Protein AF-A0A935SX36-F1 (afdb_monomer_lite)

Structure (mmCIF, N/CA/C/O backbone):
data_AF-A0A935SX36-F1
#
_entry.id   AF-A0A935SX36-F1
#
loop_
_atom_site.group_PDB
_atom_site.id
_atom_site.type_symbol
_atom_site.label_atom_id
_atom_site.label_alt_id
_atom_site.label_comp_id
_atom_site.label_asym_id
_atom_site.label_entity_id
_atom_site.label_seq_id
_atom_site.pdbx_PDB_ins_code
_atom_site.Cartn_x
_atom_site.Cartn_y
_atom_site.Cartn_z
_atom_site.occupancy
_atom_site.B_iso_or_equiv
_atom_site.auth_seq_id
_atom_site.auth_comp_id
_atom_site.auth_asym_id
_atom_site.auth_atom_id
_atom_site.pdbx_PDB_model_num
ATOM 1 N N . MET A 1 1 ? 16.618 29.846 -27.400 1.00 59.72 1 MET A N 1
ATOM 2 C CA . MET A 1 1 ? 15.201 29.442 -27.533 1.00 59.72 1 MET A CA 1
ATOM 3 C C . MET A 1 1 ? 14.895 28.526 -26.362 1.00 59.72 1 MET A C 1
ATOM 5 O O . MET A 1 1 ? 15.772 27.746 -26.022 1.00 59.72 1 MET A O 1
ATOM 9 N N . SER A 1 2 ? 13.752 28.682 -25.691 1.00 73.88 2 SER A N 1
ATOM 10 C CA . SER A 1 2 ? 13.387 27.783 -24.587 1.00 73.88 2 SER A CA 1
ATOM 11 C C . SER A 1 2 ? 12.759 26.519 -25.165 1.00 73.88 2 SER A C 1
ATOM 13 O O . SER A 1 2 ? 11.860 26.628 -26.001 1.00 73.88 2 SER A O 1
ATOM 15 N N . ASN A 1 3 ? 13.235 25.350 -24.742 1.00 83.31 3 ASN A N 1
ATOM 16 C CA . ASN A 1 3 ? 12.633 24.075 -25.114 1.00 83.31 3 ASN A CA 1
ATOM 17 C C . ASN A 1 3 ? 11.299 23.954 -24.375 1.00 83.31 3 ASN A C 1
ATOM 19 O O . ASN A 1 3 ? 11.262 24.053 -23.148 1.00 83.31 3 ASN A O 1
ATOM 23 N N . LYS A 1 4 ? 10.203 23.773 -25.112 1.00 80.62 4 LYS A N 1
ATOM 24 C CA . LYS A 1 4 ? 8.857 23.689 -24.536 1.00 80.62 4 LYS A CA 1
ATOM 25 C C . LYS A 1 4 ? 8.107 22.503 -25.126 1.00 80.62 4 LYS A C 1
ATOM 27 O O . LYS A 1 4 ? 8.073 22.357 -26.345 1.00 80.62 4 LYS A O 1
ATOM 32 N N . ILE A 1 5 ? 7.470 21.722 -24.256 1.00 80.19 5 ILE A N 1
ATOM 33 C CA . ILE A 1 5 ? 6.453 20.725 -24.606 1.00 80.19 5 ILE A CA 1
ATOM 34 C C . ILE A 1 5 ? 5.132 21.201 -24.008 1.00 80.19 5 ILE A C 1
ATOM 36 O O . ILE A 1 5 ? 5.089 21.596 -22.844 1.00 80.19 5 ILE A O 1
ATOM 40 N N . THR A 1 6 ? 4.070 21.210 -24.804 1.00 81.44 6 THR A N 1
ATOM 41 C CA . THR A 1 6 ? 2.710 21.529 -24.360 1.00 81.44 6 THR A CA 1
ATOM 42 C C . THR A 1 6 ? 1.817 20.333 -24.639 1.00 81.44 6 THR A C 1
ATOM 44 O O . THR A 1 6 ? 1.689 19.909 -25.785 1.00 81.44 6 THR A O 1
ATOM 47 N N . PHE A 1 7 ? 1.204 19.798 -23.587 1.00 83.19 7 PHE A N 1
ATOM 48 C CA . PHE A 1 7 ? 0.205 18.744 -23.688 1.00 83.19 7 PHE A CA 1
ATOM 49 C C . PHE A 1 7 ? -1.188 19.366 -23.736 1.00 83.19 7 PHE A C 1
ATOM 51 O O . PHE A 1 7 ? -1.543 20.173 -22.877 1.00 83.19 7 PHE A O 1
ATOM 58 N N . ILE A 1 8 ? -1.968 18.988 -24.742 1.00 83.25 8 ILE A N 1
ATOM 59 C CA . ILE A 1 8 ? -3.350 19.416 -24.938 1.00 83.25 8 ILE A CA 1
ATOM 60 C C . ILE A 1 8 ? -4.216 18.166 -24.831 1.00 83.25 8 ILE A C 1
ATOM 62 O O . ILE A 1 8 ? -4.131 17.283 -25.684 1.00 83.25 8 ILE A O 1
ATOM 66 N N . LEU A 1 9 ? -5.023 18.087 -23.775 1.00 82.00 9 LEU A N 1
ATOM 67 C CA . LEU A 1 9 ? -5.998 17.019 -23.582 1.00 82.00 9 LEU A CA 1
ATOM 68 C C . LEU A 1 9 ? -7.370 17.519 -24.032 1.00 82.00 9 LEU A C 1
ATOM 70 O O . LEU A 1 9 ? -7.901 18.468 -23.460 1.00 82.00 9 LEU A O 1
ATOM 74 N N . GLU A 1 10 ? -7.935 16.883 -25.051 1.00 81.94 10 GLU A N 1
ATOM 75 C CA . GLU A 1 10 ? -9.325 17.086 -25.455 1.00 81.94 10 GLU A CA 1
ATOM 76 C C . GLU A 1 10 ? -10.235 16.301 -24.484 1.00 81.94 10 GLU A C 1
ATOM 78 O O . GLU A 1 10 ? -10.206 15.069 -24.513 1.00 81.94 10 GLU A O 1
ATOM 83 N N . PRO A 1 11 ? -11.030 16.956 -23.614 1.00 69.50 11 PRO A N 1
ATOM 84 C CA . PRO A 1 11 ? -11.736 16.266 -22.527 1.00 69.50 11 PRO A CA 1
ATOM 85 C C . PRO A 1 11 ? -12.778 15.257 -23.019 1.00 69.50 11 PRO A C 1
ATOM 87 O O . PRO A 1 11 ? -12.928 14.189 -22.434 1.00 69.50 11 PRO A O 1
ATOM 90 N N . ASP A 1 12 ? -13.461 15.581 -24.117 1.00 72.69 12 ASP A N 1
ATOM 91 C CA . ASP A 1 12 ? -14.573 14.778 -24.633 1.00 72.69 12 ASP A CA 1
ATOM 92 C C . ASP A 1 12 ? -14.099 13.530 -25.389 1.00 72.69 12 ASP A C 1
ATOM 94 O O . ASP A 1 12 ? -14.777 12.504 -25.406 1.00 72.69 12 ASP A O 1
ATOM 98 N N . SER A 1 13 ? -12.933 13.612 -26.035 1.00 73.81 13 SER A N 1
ATOM 99 C CA . SER A 1 13 ? -12.369 12.525 -26.842 1.00 73.81 13 SER A CA 1
ATOM 100 C C . SER A 1 13 ? -11.256 11.761 -26.119 1.00 73.81 13 SER A C 1
ATOM 102 O O . SER A 1 13 ? -10.858 10.686 -26.569 1.00 73.81 13 SER A O 1
ATOM 104 N N . GLY A 1 14 ? -10.719 12.316 -25.027 1.00 67.38 14 GLY A N 1
ATOM 105 C CA . GLY A 1 14 ? -9.527 11.809 -24.346 1.00 67.38 14 GLY A CA 1
ATOM 106 C C . GLY A 1 14 ? -8.254 11.907 -25.193 1.00 67.38 14 GLY A C 1
ATOM 107 O O . GLY A 1 14 ? -7.232 11.314 -24.845 1.00 67.38 14 GLY A O 1
ATOM 108 N N . LYS A 1 15 ? -8.295 12.618 -26.327 1.00 75.06 15 LYS A N 1
ATOM 109 C CA . LYS A 1 15 ? -7.160 12.732 -27.239 1.00 75.06 15 LYS A CA 1
ATOM 110 C C . LYS A 1 15 ? -6.097 13.644 -26.636 1.00 75.06 15 LYS A C 1
ATOM 112 O O . LYS A 1 15 ? -6.353 14.812 -26.350 1.00 75.06 15 LYS A O 1
ATOM 117 N N . LEU A 1 16 ? -4.888 13.108 -26.498 1.00 75.19 16 LEU A N 1
ATOM 118 C CA . LEU A 1 16 ? -3.707 13.850 -26.080 1.00 75.19 16 LEU A CA 1
ATOM 119 C C . LEU A 1 16 ? -2.915 14.289 -27.316 1.00 75.19 16 LEU A C 1
ATOM 121 O O . LEU A 1 16 ? -2.452 13.459 -28.095 1.00 75.19 16 LEU A O 1
ATOM 125 N N . THR A 1 17 ? -2.751 15.597 -27.493 1.00 79.19 17 THR A N 1
ATOM 126 C CA . THR A 1 17 ? -1.889 16.186 -28.525 1.00 79.19 17 THR A CA 1
ATOM 127 C C . THR A 1 17 ? -0.674 16.816 -27.851 1.00 79.19 17 THR A C 1
ATOM 129 O O . THR A 1 17 ? -0.826 17.555 -26.881 1.00 79.19 17 THR A O 1
ATOM 132 N N . ALA A 1 18 ? 0.527 16.537 -28.356 1.00 77.31 18 ALA A N 1
ATOM 133 C CA . ALA A 1 18 ? 1.758 17.165 -27.888 1.00 77.31 18 ALA A CA 1
ATOM 134 C C . ALA A 1 18 ? 2.263 18.169 -28.933 1.00 77.31 18 ALA A C 1
ATOM 136 O O . ALA A 1 18 ? 2.514 17.805 -30.080 1.00 77.31 18 ALA A O 1
ATOM 137 N N . GLU A 1 19 ? 2.424 19.428 -28.532 1.00 78.00 19 GLU A N 1
ATOM 138 C CA . GLU A 1 19 ? 3.111 20.456 -29.315 1.00 78.00 19 GLU A CA 1
ATOM 139 C C . GLU A 1 19 ? 4.507 20.677 -28.731 1.00 78.00 19 GLU A C 1
ATOM 141 O O . GLU A 1 19 ? 4.663 20.832 -27.517 1.00 78.00 19 GLU A O 1
ATOM 146 N N . VAL A 1 20 ? 5.529 20.716 -29.586 1.00 76.06 20 VAL A N 1
ATOM 147 C CA . VAL A 1 20 ? 6.908 20.971 -29.160 1.00 76.06 20 VAL A CA 1
ATOM 148 C C . VAL A 1 20 ? 7.507 22.156 -29.898 1.00 76.06 20 VAL A C 1
ATOM 150 O O . VAL A 1 20 ? 7.306 22.336 -31.096 1.00 76.06 20 VAL A O 1
ATOM 153 N N . SER A 1 21 ? 8.286 22.954 -29.176 1.00 83.12 21 SER A N 1
ATOM 154 C CA . SER A 1 21 ? 9.038 24.081 -29.721 1.00 83.12 21 SER A CA 1
ATOM 155 C C . SER A 1 21 ? 10.487 23.997 -29.256 1.00 83.12 21 SER A C 1
ATOM 157 O O . SER A 1 21 ? 10.756 23.940 -28.055 1.00 83.12 21 SER A O 1
ATOM 159 N N . GLY A 1 22 ? 11.422 24.017 -30.210 1.00 81.38 22 GLY A N 1
ATOM 160 C CA . GLY A 1 22 ? 12.863 23.954 -29.943 1.00 81.38 22 GLY A CA 1
ATOM 161 C C . GLY A 1 22 ? 13.408 22.555 -29.631 1.00 81.38 22 GLY A C 1
ATOM 162 O O . GLY A 1 22 ? 14.538 22.453 -29.166 1.00 81.38 22 GLY A O 1
ATOM 163 N N . ILE A 1 23 ? 12.634 21.491 -29.877 1.00 76.75 23 ILE A N 1
ATOM 164 C CA . ILE A 1 23 ? 13.022 20.104 -29.579 1.00 76.75 23 ILE A CA 1
ATOM 165 C C . ILE A 1 23 ? 13.181 19.305 -30.885 1.00 76.75 23 ILE A C 1
ATOM 167 O O . ILE A 1 23 ? 12.335 19.436 -31.773 1.00 76.75 23 ILE A O 1
ATOM 171 N N . PRO A 1 24 ? 14.249 18.497 -31.016 1.00 80.94 24 PRO A N 1
ATOM 172 C CA . PRO A 1 24 ? 14.433 17.547 -32.112 1.00 80.94 24 PRO A CA 1
ATOM 173 C C . PRO A 1 24 ? 13.265 16.554 -32.287 1.00 80.94 24 PRO A C 1
ATOM 175 O O . PRO A 1 24 ? 12.607 16.159 -31.327 1.00 80.94 24 PRO A O 1
ATOM 178 N N . ALA A 1 25 ? 12.990 16.166 -33.537 1.00 71.88 25 ALA A N 1
ATOM 179 C CA . ALA A 1 25 ? 11.828 15.345 -33.899 1.00 71.88 25 ALA A CA 1
ATOM 180 C C . ALA A 1 25 ? 11.952 13.854 -33.526 1.00 71.88 25 ALA A C 1
ATOM 182 O O . ALA A 1 25 ? 10.949 13.151 -33.483 1.00 71.88 25 ALA A O 1
ATOM 183 N N . ASP A 1 26 ? 13.158 13.368 -33.256 1.00 77.06 26 ASP A N 1
ATOM 184 C CA . ASP A 1 26 ? 13.428 12.040 -32.695 1.00 77.06 26 ASP A CA 1
ATOM 185 C C . ASP A 1 26 ? 12.910 11.925 -31.255 1.00 77.06 26 ASP A C 1
ATOM 187 O O . ASP A 1 26 ? 12.201 10.976 -30.935 1.00 77.06 26 ASP A O 1
ATOM 191 N N . LEU A 1 27 ? 13.116 12.957 -30.432 1.00 70.00 27 LEU A N 1
ATOM 192 C CA . LEU A 1 27 ? 12.610 12.991 -29.055 1.00 70.00 27 LEU A CA 1
ATOM 193 C C . LEU A 1 27 ? 11.070 12.942 -28.981 1.00 70.00 27 LEU A C 1
ATOM 195 O O . LEU A 1 27 ? 10.502 12.484 -27.996 1.00 70.00 27 LEU A O 1
ATOM 199 N N . LEU A 1 28 ? 10.382 13.430 -30.021 1.00 68.25 28 LEU A N 1
ATOM 200 C CA . LEU A 1 28 ? 8.922 13.339 -30.161 1.00 68.25 28 LEU A CA 1
ATOM 201 C C . LEU A 1 28 ? 8.441 11.905 -30.398 1.00 68.25 28 LEU A C 1
ATOM 203 O O . LEU A 1 28 ? 7.345 11.550 -29.966 1.00 68.25 28 LEU A O 1
ATOM 207 N N . ILE A 1 29 ? 9.226 11.113 -31.129 1.00 69.44 29 ILE A N 1
ATOM 208 C CA . ILE A 1 29 ? 8.917 9.710 -31.402 1.00 69.44 29 ILE A CA 1
ATOM 209 C C . ILE A 1 29 ? 9.067 8.920 -30.105 1.00 69.44 29 ILE A C 1
ATOM 211 O O . ILE A 1 29 ? 8.135 8.209 -29.739 1.00 69.44 29 ILE A O 1
ATOM 215 N N . ASP A 1 30 ? 10.151 9.156 -29.365 1.00 71.38 30 ASP A N 1
ATOM 216 C CA . ASP A 1 30 ? 10.368 8.557 -28.047 1.00 71.38 30 ASP A CA 1
ATOM 217 C C . ASP A 1 30 ? 9.242 8.935 -27.073 1.00 71.38 30 ASP A C 1
ATOM 219 O O . ASP A 1 30 ? 8.654 8.067 -26.438 1.00 71.38 30 ASP A O 1
ATOM 223 N N . LEU A 1 31 ? 8.850 10.216 -27.024 1.00 69.88 31 LEU A N 1
ATOM 224 C CA . LEU A 1 31 ? 7.756 10.685 -26.165 1.00 69.88 31 LEU A CA 1
ATOM 225 C C . LEU A 1 31 ? 6.410 10.034 -26.524 1.00 69.88 31 LEU A C 1
ATOM 227 O O . LEU A 1 31 ? 5.624 9.694 -25.643 1.00 69.88 31 LEU A O 1
ATOM 231 N N . ARG A 1 32 ? 6.116 9.877 -27.819 1.00 67.44 32 ARG A N 1
ATOM 232 C CA . ARG A 1 32 ? 4.903 9.190 -28.286 1.00 67.44 32 ARG A CA 1
ATOM 233 C C . ARG A 1 32 ? 4.919 7.722 -27.867 1.00 67.44 32 ARG A C 1
ATOM 235 O O . ARG A 1 32 ? 3.890 7.207 -27.434 1.00 67.44 32 ARG A O 1
ATOM 242 N N . ASP A 1 33 ? 6.060 7.063 -28.015 1.00 68.69 33 ASP A N 1
ATOM 243 C CA . ASP A 1 33 ? 6.212 5.648 -27.696 1.00 68.69 33 ASP A CA 1
ATOM 244 C C . ASP A 1 33 ? 6.161 5.420 -26.167 1.00 68.69 33 ASP A C 1
ATOM 246 O O . ASP A 1 33 ? 5.531 4.460 -25.720 1.00 68.69 33 ASP A O 1
ATOM 250 N N . ASP A 1 34 ? 6.684 6.358 -25.367 1.00 67.94 34 ASP A N 1
ATOM 251 C CA . ASP A 1 34 ? 6.576 6.387 -23.899 1.00 67.94 34 ASP A CA 1
ATOM 252 C C . ASP A 1 34 ? 5.135 6.589 -23.400 1.00 67.94 34 ASP A C 1
ATOM 254 O O . ASP A 1 34 ? 4.741 6.019 -22.378 1.00 67.94 34 ASP A O 1
ATOM 258 N N . LEU A 1 35 ? 4.340 7.410 -24.098 1.00 67.06 35 LEU A N 1
ATOM 259 C CA . LEU A 1 35 ? 2.929 7.646 -23.764 1.00 67.06 35 LEU A CA 1
ATOM 260 C C . LEU A 1 35 ? 2.038 6.447 -24.119 1.00 67.06 35 LEU A C 1
ATOM 262 O O . LEU A 1 35 ? 0.999 6.247 -23.487 1.00 67.06 35 LEU A O 1
ATOM 266 N N . GLY A 1 36 ? 2.445 5.642 -25.104 1.00 64.94 36 GLY A N 1
ATOM 267 C CA . GLY A 1 36 ? 1.731 4.445 -25.532 1.00 64.94 36 GLY A CA 1
ATOM 268 C C . GLY A 1 36 ? 0.314 4.717 -26.058 1.00 64.94 36 GLY A C 1
ATOM 269 O O . GLY A 1 36 ? -0.061 5.830 -26.425 1.00 64.94 36 GLY A O 1
ATOM 270 N N . THR A 1 37 ? -0.500 3.664 -26.136 1.00 60.94 37 THR A N 1
ATOM 271 C CA . THR A 1 37 ? -1.931 3.772 -26.462 1.00 60.94 37 THR A CA 1
ATOM 272 C C . THR A 1 37 ? -2.744 4.041 -25.203 1.00 60.94 37 THR A C 1
ATOM 274 O O . THR A 1 37 ? -2.470 3.426 -24.171 1.00 60.94 37 THR A O 1
ATOM 277 N N . SER A 1 38 ? -3.793 4.865 -25.297 1.00 57.81 38 SER A N 1
ATOM 278 C CA . SER A 1 38 ? -4.726 5.052 -24.184 1.00 57.81 38 SER A CA 1
ATOM 279 C C . SER A 1 38 ? -5.325 3.710 -23.758 1.00 57.81 38 SER A C 1
ATOM 281 O O . SER A 1 38 ? -5.804 2.920 -24.573 1.00 57.81 38 SER A O 1
ATOM 283 N N . GLN A 1 39 ? -5.267 3.433 -22.459 1.00 57.50 39 GLN A N 1
ATOM 284 C CA . GLN A 1 39 ? -5.865 2.248 -21.862 1.00 57.50 39 GLN A CA 1
ATOM 285 C C . GLN A 1 39 ? -6.837 2.696 -20.783 1.00 57.50 39 GLN A C 1
ATOM 287 O O . GLN A 1 39 ? -6.535 3.592 -19.995 1.00 57.50 39 GLN A O 1
ATOM 292 N N . ASN A 1 40 ? -8.004 2.055 -20.734 1.00 62.69 40 ASN A N 1
ATOM 293 C CA . ASN A 1 40 ? -8.863 2.156 -19.566 1.00 62.69 40 ASN A CA 1
ATOM 294 C C . ASN A 1 40 ? -8.189 1.363 -18.443 1.00 62.69 40 ASN A C 1
ATOM 296 O O . ASN A 1 40 ? -8.306 0.139 -18.349 1.00 62.69 40 ASN A O 1
ATOM 300 N N . LEU A 1 41 ? -7.399 2.075 -17.652 1.00 57.38 41 LEU A N 1
ATOM 301 C CA . LEU A 1 41 ? -6.799 1.546 -16.450 1.00 57.38 41 LEU A CA 1
ATOM 302 C C . LEU A 1 41 ? -7.932 1.442 -15.433 1.00 57.38 41 LEU A C 1
ATOM 304 O O . LEU A 1 41 ? -8.403 2.445 -14.912 1.00 57.38 41 LEU A O 1
ATOM 308 N N . ASN A 1 42 ? -8.431 0.227 -15.223 1.00 58.53 42 ASN A N 1
ATOM 309 C CA . ASN A 1 42 ? -9.453 -0.064 -14.227 1.00 58.53 42 ASN A CA 1
ATOM 310 C C . ASN A 1 42 ? -8.844 0.171 -12.834 1.00 58.53 42 ASN A C 1
ATOM 312 O O . ASN A 1 42 ? -8.302 -0.755 -12.230 1.00 58.53 42 ASN A O 1
ATOM 316 N N . CYS A 1 43 ? -8.824 1.435 -12.404 1.00 61.59 43 CYS A N 1
ATOM 317 C CA . CYS A 1 43 ? -8.177 1.905 -11.186 1.00 61.59 43 CYS A CA 1
ATOM 318 C C . CYS A 1 43 ? -8.570 1.026 -9.993 1.00 61.59 43 CYS A C 1
ATOM 320 O O . CYS A 1 43 ? -9.731 0.658 -9.836 1.00 61.59 43 CYS A O 1
ATOM 322 N N . GLY A 1 44 ? -7.588 0.640 -9.177 1.00 59.06 44 GLY A N 1
ATOM 323 C CA . GLY A 1 44 ? -7.805 -0.260 -8.043 1.00 59.06 44 GLY A CA 1
ATOM 324 C C . GLY A 1 44 ? -7.903 -1.754 -8.382 1.00 59.06 44 GLY A C 1
ATOM 325 O O . GLY A 1 44 ? -7.964 -2.563 -7.455 1.00 59.06 44 GLY A O 1
ATOM 326 N N . LYS A 1 45 ? -7.874 -2.170 -9.661 1.00 69.44 45 LYS A N 1
ATOM 327 C CA . LYS A 1 45 ? -7.585 -3.572 -10.004 1.00 69.44 45 LYS A CA 1
ATOM 328 C C . LYS A 1 45 ? -6.074 -3.803 -10.054 1.00 69.44 45 LYS A C 1
ATOM 330 O O . LYS A 1 45 ? -5.385 -3.093 -10.786 1.00 69.44 45 LYS A O 1
ATOM 335 N N . PRO A 1 46 ? -5.556 -4.829 -9.361 1.00 67.75 46 PRO A N 1
ATOM 336 C CA . PRO A 1 46 ? -4.133 -5.126 -9.385 1.00 67.75 46 PRO A CA 1
ATOM 337 C C . PRO A 1 46 ? -3.657 -5.448 -10.796 1.00 67.75 46 PRO A C 1
ATOM 339 O O . PRO A 1 46 ? -4.311 -6.186 -11.541 1.00 67.75 46 PRO A O 1
ATOM 342 N N . MET A 1 47 ? -2.462 -4.969 -11.133 1.00 71.75 47 MET A N 1
ATOM 343 C CA . MET A 1 47 ? -1.809 -5.358 -12.376 1.00 71.75 47 MET A CA 1
ATOM 344 C C . MET A 1 47 ? -1.544 -6.873 -12.405 1.00 71.75 47 MET A C 1
ATOM 346 O O . MET A 1 47 ? -1.144 -7.487 -11.406 1.00 71.75 47 MET A O 1
ATOM 350 N N . GLN A 1 48 ? -1.757 -7.484 -13.570 1.00 66.94 48 GLN A N 1
ATOM 351 C CA . GLN A 1 48 ? -1.310 -8.846 -13.862 1.00 66.94 48 GLN A CA 1
ATOM 352 C C . GLN A 1 48 ? 0.120 -8.781 -14.413 1.00 66.94 48 GLN A C 1
ATOM 354 O O . GLN A 1 48 ? 0.412 -7.918 -15.237 1.00 66.94 48 GLN A O 1
ATOM 359 N N . GLY A 1 49 ? 1.021 -9.661 -13.971 1.00 61.72 49 GLY A N 1
ATOM 360 C CA . GLY A 1 49 ? 2.408 -9.644 -14.444 1.00 61.72 49 GLY A CA 1
ATOM 361 C C . GLY A 1 49 ? 3.427 -10.148 -13.428 1.00 61.72 49 GLY A C 1
ATOM 362 O O . GLY A 1 49 ? 3.064 -10.714 -12.397 1.00 61.72 49 GLY A O 1
ATOM 363 N N . GLN A 1 50 ? 4.706 -9.955 -13.769 1.00 56.41 50 GLN A N 1
ATOM 364 C CA . GLN A 1 50 ? 5.860 -10.444 -13.013 1.00 56.41 50 GLN A CA 1
ATOM 365 C C . GLN A 1 50 ? 5.848 -9.929 -11.569 1.00 56.41 50 GLN A C 1
ATOM 367 O O . GLN A 1 50 ? 5.876 -8.725 -11.319 1.00 56.41 50 GLN A O 1
ATOM 372 N N . SER A 1 51 ? 5.825 -10.871 -10.633 1.00 67.25 51 SER A N 1
ATOM 373 C CA . SER A 1 51 ? 6.043 -10.650 -9.212 1.00 67.25 51 SER A CA 1
ATOM 374 C C . SER A 1 51 ? 7.514 -10.840 -8.871 1.00 67.25 51 SER A C 1
ATOM 376 O O . SER A 1 51 ? 8.188 -11.713 -9.424 1.00 67.25 51 SER A O 1
ATOM 378 N N . TRP A 1 52 ? 8.001 -10.052 -7.919 1.00 76.25 52 TRP A N 1
ATOM 379 C CA . TRP A 1 52 ? 9.235 -10.384 -7.226 1.00 76.25 52 TRP A CA 1
ATOM 380 C C . TRP A 1 52 ? 9.054 -11.659 -6.399 1.00 76.25 52 TRP A C 1
ATOM 382 O O . TRP A 1 52 ? 8.064 -11.810 -5.679 1.00 76.25 52 TRP A O 1
ATOM 392 N N . GLU A 1 53 ? 10.044 -12.543 -6.474 1.00 66.75 53 GLU A N 1
ATOM 393 C CA . GLU A 1 53 ? 10.160 -13.716 -5.617 1.00 66.75 53 GLU A CA 1
ATOM 394 C C . GLU A 1 53 ? 11.303 -13.493 -4.620 1.00 66.75 53 GLU A C 1
ATOM 396 O O . GLU A 1 53 ? 12.431 -13.223 -5.047 1.00 66.75 53 GLU A O 1
ATOM 401 N N . PRO A 1 54 ? 11.059 -13.628 -3.304 1.00 62.44 54 PRO A N 1
ATOM 402 C CA . PRO A 1 54 ? 12.110 -13.455 -2.318 1.00 62.44 54 PRO A CA 1
ATOM 403 C C . PRO A 1 54 ? 13.222 -14.482 -2.527 1.00 62.44 54 PRO A C 1
ATOM 405 O O . PRO A 1 54 ? 12.967 -15.688 -2.552 1.00 62.44 54 PRO A O 1
ATOM 408 N N . GLY A 1 55 ? 14.460 -13.997 -2.635 1.00 67.12 55 GLY A N 1
ATOM 409 C CA . GLY A 1 55 ? 15.660 -14.823 -2.515 1.00 67.12 55 GLY A CA 1
ATOM 410 C C . GLY A 1 55 ? 15.904 -15.263 -1.065 1.00 67.12 55 GLY A C 1
ATOM 411 O O . GLY A 1 55 ? 14.977 -15.426 -0.272 1.00 67.12 55 GLY A O 1
ATOM 412 N N . ASN A 1 56 ? 17.171 -15.430 -0.680 1.00 70.69 56 ASN A N 1
ATOM 413 C CA . ASN A 1 56 ? 17.512 -15.728 0.714 1.00 70.69 56 ASN A CA 1
ATOM 414 C C . ASN A 1 56 ? 17.071 -14.576 1.630 1.0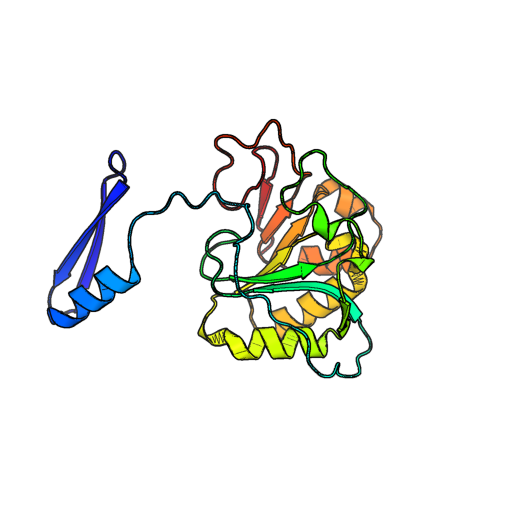0 70.69 56 ASN A C 1
ATOM 416 O O . ASN A 1 56 ? 17.514 -13.438 1.466 1.00 70.69 56 ASN A O 1
ATOM 420 N N . LEU A 1 57 ? 16.206 -14.885 2.597 1.00 77.62 57 LEU A N 1
ATOM 421 C CA . LEU A 1 57 ? 15.695 -13.905 3.549 1.00 77.62 57 LEU A CA 1
ATOM 422 C C . LEU A 1 57 ? 16.818 -13.433 4.472 1.00 77.62 57 LEU A C 1
ATOM 424 O O . LEU A 1 57 ? 17.559 -14.244 5.031 1.00 77.62 57 LEU A O 1
ATOM 428 N N . LYS A 1 58 ? 16.925 -12.114 4.647 1.00 83.12 58 LYS A N 1
ATOM 429 C CA . LYS A 1 58 ? 17.801 -11.523 5.662 1.00 83.12 58 LYS A CA 1
ATOM 430 C C . LYS A 1 58 ? 17.160 -11.673 7.035 1.00 83.12 58 LYS A C 1
ATOM 432 O O . LYS A 1 58 ? 15.938 -11.582 7.141 1.00 83.12 58 LYS A O 1
ATOM 437 N N . ASP A 1 59 ? 17.973 -11.852 8.068 1.00 88.38 59 ASP A N 1
ATOM 438 C CA . ASP A 1 59 ? 17.480 -11.768 9.440 1.00 88.38 59 ASP A CA 1
ATOM 439 C C . ASP A 1 59 ? 17.067 -10.325 9.770 1.00 88.38 59 ASP A C 1
ATOM 441 O O . ASP A 1 59 ? 17.726 -9.367 9.359 1.00 88.38 59 ASP A O 1
ATOM 445 N N . ASP A 1 60 ? 15.951 -10.167 10.473 1.00 92.94 60 ASP A N 1
ATOM 446 C CA . ASP A 1 60 ? 15.396 -8.878 10.884 1.00 92.94 60 ASP A CA 1
ATOM 447 C C . ASP A 1 60 ? 14.516 -9.081 12.121 1.00 92.94 60 ASP A C 1
ATOM 449 O O . ASP A 1 60 ? 14.037 -10.177 12.399 1.00 92.94 60 ASP A O 1
ATOM 453 N N . ARG A 1 61 ? 14.259 -8.006 12.863 1.00 95.06 61 ARG A N 1
ATOM 454 C CA . ARG A 1 61 ? 13.319 -8.027 13.986 1.00 95.06 61 ARG A CA 1
ATOM 455 C C . ARG A 1 61 ? 11.875 -8.185 13.512 1.00 95.06 61 ARG A C 1
ATOM 457 O O . ARG A 1 61 ? 11.070 -8.793 14.213 1.00 95.06 61 ARG A O 1
ATOM 464 N N . TYR A 1 62 ? 11.554 -7.631 12.345 1.00 97.25 62 TYR A N 1
ATOM 465 C CA . TYR A 1 62 ? 10.195 -7.596 11.814 1.00 97.25 62 TYR A CA 1
ATOM 466 C C . TYR A 1 62 ? 10.068 -8.419 10.535 1.00 97.25 62 TYR A C 1
ATOM 468 O O . TYR A 1 62 ? 10.932 -8.384 9.654 1.00 97.25 62 TYR A O 1
ATOM 476 N N . TYR A 1 63 ? 8.949 -9.134 10.434 1.00 97.19 63 TYR A N 1
ATOM 477 C CA . TYR A 1 63 ? 8.609 -9.986 9.304 1.00 97.19 63 TYR A CA 1
ATOM 478 C C . TYR A 1 63 ? 7.158 -9.771 8.907 1.00 97.19 63 TY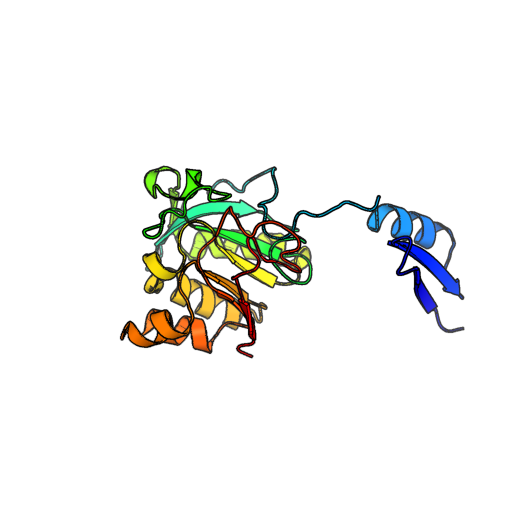R A C 1
ATOM 480 O O . TYR A 1 63 ? 6.276 -9.793 9.762 1.00 97.19 63 TYR A O 1
ATOM 488 N N . ILE A 1 64 ? 6.913 -9.687 7.607 1.00 97.31 64 ILE A N 1
ATOM 489 C CA . ILE A 1 64 ? 5.587 -9.508 7.030 1.00 97.31 64 ILE A CA 1
ATOM 490 C C . ILE A 1 64 ? 5.204 -10.733 6.198 1.00 97.31 64 ILE A C 1
ATOM 492 O O . ILE A 1 64 ? 6.041 -11.331 5.519 1.00 97.31 64 ILE A O 1
ATOM 496 N N . TRP A 1 65 ? 3.939 -11.134 6.258 1.00 97.06 65 TRP A N 1
ATOM 497 C CA . TRP A 1 65 ? 3.350 -12.055 5.294 1.00 97.06 65 TRP A CA 1
ATOM 498 C C . TRP A 1 65 ? 3.068 -11.281 4.015 1.00 97.06 65 TRP A C 1
ATOM 500 O O . TRP A 1 65 ? 2.183 -10.425 3.967 1.00 97.06 65 TRP A O 1
ATOM 510 N N . LEU A 1 66 ? 3.856 -11.575 2.991 1.00 95.94 66 LEU A N 1
ATOM 511 C CA . LEU A 1 66 ? 3.846 -10.904 1.704 1.00 95.94 66 LEU A CA 1
ATOM 512 C C . LEU A 1 66 ? 3.270 -11.843 0.647 1.00 95.94 66 LEU A C 1
ATOM 514 O O . LEU A 1 66 ? 3.715 -12.982 0.530 1.00 95.94 66 LEU A O 1
ATOM 518 N N . HIS A 1 67 ? 2.309 -11.367 -0.138 1.00 94.69 67 HIS A N 1
ATOM 519 C CA . HIS A 1 67 ? 1.833 -12.093 -1.309 1.00 94.69 67 HIS A CA 1
ATOM 520 C C . HIS A 1 67 ? 2.778 -11.881 -2.496 1.00 94.69 67 HIS A C 1
ATOM 522 O O . HIS A 1 67 ? 3.275 -12.851 -3.060 1.00 94.69 67 HIS A O 1
ATOM 528 N N . ARG A 1 68 ? 3.071 -10.620 -2.843 1.00 93.94 68 ARG A N 1
ATOM 529 C CA . ARG A 1 68 ? 4.029 -10.254 -3.900 1.00 93.94 68 ARG A CA 1
ATOM 530 C C . ARG A 1 68 ? 4.463 -8.791 -3.799 1.00 93.94 68 ARG A C 1
ATOM 532 O O . ARG A 1 68 ? 3.809 -7.988 -3.135 1.00 93.94 68 ARG A O 1
ATOM 539 N N . ILE A 1 69 ? 5.531 -8.447 -4.515 1.00 94.25 69 ILE A N 1
ATOM 540 C CA . ILE A 1 69 ? 5.895 -7.062 -4.849 1.00 94.25 69 ILE A CA 1
ATOM 541 C C . ILE A 1 69 ? 5.866 -6.914 -6.369 1.00 94.25 69 ILE A C 1
ATOM 543 O O . ILE A 1 69 ? 6.251 -7.837 -7.090 1.00 94.25 69 ILE A O 1
ATOM 547 N N . TYR A 1 70 ? 5.388 -5.770 -6.847 1.00 92.81 70 TYR A N 1
ATOM 548 C CA . TYR A 1 70 ? 5.441 -5.389 -8.258 1.00 92.81 70 TYR A CA 1
ATOM 549 C C . TYR A 1 70 ? 5.730 -3.892 -8.397 1.00 92.81 70 TYR A C 1
ATOM 551 O O . TYR A 1 70 ? 5.559 -3.128 -7.451 1.00 92.81 70 TYR A O 1
ATOM 559 N N . HIS A 1 71 ? 6.199 -3.467 -9.569 1.00 92.25 71 HIS A N 1
ATOM 560 C CA . HIS A 1 71 ? 6.698 -2.108 -9.802 1.00 92.25 71 HIS A CA 1
ATOM 561 C C . HIS A 1 71 ? 6.013 -1.450 -10.995 1.00 92.25 71 HIS A C 1
ATOM 563 O O . HIS A 1 71 ? 5.349 -2.124 -11.783 1.00 92.25 71 HIS A O 1
ATOM 569 N N . LYS A 1 72 ? 6.225 -0.137 -11.146 1.00 90.56 72 LYS A N 1
ATOM 570 C CA . LYS A 1 72 ? 5.684 0.694 -12.230 1.00 90.56 72 LYS A CA 1
ATOM 571 C C . LYS A 1 72 ? 4.160 0.698 -12.285 1.00 90.56 72 LYS A C 1
ATOM 573 O O . LYS A 1 72 ? 3.590 0.944 -13.347 1.00 90.56 72 LYS A O 1
ATOM 578 N N . SER A 1 73 ? 3.499 0.445 -11.156 1.00 89.25 73 SER A N 1
ATOM 579 C CA . SER A 1 73 ? 2.047 0.532 -11.125 1.00 89.25 73 SER A CA 1
ATOM 580 C C . SER A 1 73 ? 1.603 1.974 -11.283 1.00 89.25 73 SER A C 1
ATOM 582 O O . SER A 1 73 ? 2.101 2.852 -10.590 1.00 89.25 73 SER A O 1
ATOM 584 N N . VAL A 1 74 ? 0.656 2.200 -12.183 1.00 87.69 74 VAL A N 1
ATOM 585 C CA . VAL A 1 74 ? 0.005 3.500 -12.406 1.00 87.69 74 VAL A CA 1
ATOM 586 C C . VAL A 1 74 ? -1.450 3.500 -11.927 1.00 87.69 74 VAL A C 1
ATOM 588 O O . VAL A 1 74 ? -2.176 4.465 -12.137 1.00 87.69 74 VAL A O 1
ATOM 591 N N . VAL A 1 75 ? -1.896 2.397 -11.314 1.00 87.31 75 VAL A N 1
ATOM 592 C CA . VAL A 1 75 ? -3.294 2.183 -10.891 1.00 87.31 75 VAL A CA 1
ATOM 593 C C . VAL A 1 75 ? -3.464 2.104 -9.378 1.00 87.31 75 VAL A C 1
ATOM 595 O O . VAL A 1 75 ? -4.590 2.179 -8.892 1.00 87.31 75 VAL A O 1
ATOM 598 N N . ASP A 1 76 ? -2.351 1.988 -8.649 1.00 92.25 76 ASP A N 1
ATOM 599 C CA . ASP A 1 76 ? -2.301 1.821 -7.192 1.00 92.25 76 ASP A CA 1
ATOM 600 C C . ASP A 1 76 ? -1.895 3.120 -6.459 1.00 92.25 76 ASP A C 1
ATOM 602 O O . ASP A 1 76 ? -1.486 3.096 -5.296 1.00 92.25 76 ASP A O 1
ATOM 606 N N . GLY A 1 77 ? -1.974 4.268 -7.133 1.00 92.56 77 GLY A N 1
ATOM 607 C CA . GLY A 1 77 ? -1.687 5.595 -6.583 1.00 92.56 77 GLY A CA 1
ATOM 608 C C . GLY A 1 77 ? -1.085 6.553 -7.618 1.00 92.56 77 GLY A C 1
ATOM 609 O O . GLY A 1 77 ? -0.749 6.117 -8.718 1.00 92.56 77 GLY A O 1
ATOM 610 N N . PRO A 1 78 ? -0.919 7.844 -7.275 1.00 91.12 78 PRO A N 1
ATOM 611 C CA . PRO A 1 78 ? -0.294 8.841 -8.140 1.00 91.12 78 PRO A CA 1
ATOM 612 C C . PRO A 1 78 ? 1.164 8.516 -8.481 1.00 91.12 78 PRO A C 1
ATOM 614 O O . PRO A 1 78 ? 1.958 8.126 -7.617 1.00 91.12 78 PRO A O 1
ATOM 617 N N . GLY A 1 79 ? 1.517 8.756 -9.745 1.00 90.56 79 GLY A N 1
ATOM 618 C CA . GLY A 1 79 ? 2.828 8.426 -10.302 1.00 90.56 79 GLY A CA 1
ATOM 619 C C . GLY A 1 79 ? 3.019 6.921 -10.500 1.00 90.56 79 GLY A C 1
ATOM 620 O O . GLY A 1 79 ? 2.071 6.139 -10.465 1.00 90.56 79 GLY A O 1
ATOM 621 N N . ARG A 1 80 ? 4.264 6.499 -10.715 1.00 92.00 80 ARG A N 1
ATOM 622 C CA . ARG A 1 80 ? 4.646 5.084 -10.762 1.00 92.00 80 ARG A CA 1
ATOM 623 C C . ARG A 1 80 ? 4.895 4.570 -9.349 1.00 92.00 80 ARG A C 1
ATOM 625 O O . ARG A 1 80 ? 5.692 5.139 -8.608 1.00 92.00 80 ARG A O 1
ATOM 632 N N . ARG A 1 81 ? 4.237 3.482 -8.961 1.00 94.69 81 ARG A N 1
ATOM 633 C CA . ARG A 1 81 ? 4.325 2.902 -7.617 1.00 94.69 81 ARG A CA 1
ATOM 634 C C . ARG A 1 81 ? 5.088 1.583 -7.635 1.00 94.69 81 ARG A C 1
ATOM 636 O O . ARG A 1 81 ? 4.795 0.696 -8.441 1.00 94.69 81 ARG A O 1
ATOM 643 N N . SER A 1 82 ? 5.978 1.423 -6.661 1.00 95.81 82 SER A N 1
ATOM 644 C CA . SER A 1 82 ? 6.331 0.099 -6.152 1.00 95.81 82 SER A CA 1
ATOM 645 C C . SER A 1 82 ? 5.242 -0.343 -5.184 1.00 95.81 82 SER A C 1
ATOM 647 O O . SER A 1 82 ? 4.930 0.377 -4.237 1.00 95.81 82 SER A O 1
ATOM 649 N N . VAL A 1 83 ? 4.654 -1.510 -5.404 1.00 96.12 83 VAL A N 1
ATOM 650 C CA . VAL A 1 83 ? 3.526 -2.000 -4.618 1.00 96.12 83 VAL A CA 1
ATOM 651 C C . VAL A 1 83 ? 3.943 -3.190 -3.773 1.00 96.12 83 VAL A C 1
ATOM 653 O O . VAL A 1 83 ? 4.423 -4.196 -4.291 1.00 96.12 83 VAL A O 1
ATOM 656 N N . ILE A 1 84 ? 3.722 -3.077 -2.466 1.00 97.38 84 ILE A N 1
ATOM 657 C CA . ILE A 1 84 ? 3.882 -4.143 -1.481 1.00 97.38 84 ILE A CA 1
ATOM 658 C C . ILE A 1 84 ? 2.493 -4.728 -1.226 1.00 97.38 84 ILE A C 1
ATOM 660 O O . ILE A 1 84 ? 1.673 -4.104 -0.550 1.00 97.38 84 ILE A O 1
ATOM 664 N N . GLN A 1 85 ? 2.220 -5.916 -1.771 1.00 96.62 85 GLN A N 1
ATOM 665 C CA . GLN A 1 85 ? 0.948 -6.608 -1.578 1.00 96.62 85 GLN A CA 1
ATOM 666 C C . GLN A 1 85 ? 1.064 -7.634 -0.448 1.00 96.62 85 GLN A C 1
ATOM 668 O O . GLN A 1 85 ? 1.710 -8.673 -0.602 1.00 96.62 85 GLN A O 1
ATOM 673 N N . VAL A 1 86 ? 0.430 -7.358 0.689 1.00 97.44 86 VAL A N 1
ATOM 674 C CA . VAL A 1 86 ? 0.452 -8.233 1.869 1.00 97.44 86 VAL A CA 1
ATOM 675 C C . VAL A 1 86 ? -0.494 -9.429 1.718 1.00 97.44 86 VAL A C 1
ATOM 677 O O . VAL A 1 86 ? -1.496 -9.356 1.004 1.00 97.44 86 VAL A O 1
ATOM 680 N N . ALA A 1 87 ? -0.185 -10.525 2.412 1.00 97.00 87 ALA A N 1
ATOM 681 C CA . ALA A 1 87 ? -1.021 -11.720 2.516 1.00 97.00 87 ALA A CA 1
ATOM 682 C C . ALA A 1 87 ? -1.661 -11.834 3.909 1.00 97.00 87 ALA A C 1
ATOM 684 O O . ALA A 1 87 ? -1.024 -11.561 4.925 1.00 97.00 87 ALA A O 1
ATOM 685 N N . GLY A 1 88 ? -2.901 -12.315 3.948 1.00 97.94 88 GLY A N 1
ATOM 686 C CA . GLY A 1 88 ? -3.767 -12.359 5.122 1.00 97.94 88 GLY A CA 1
ATOM 687 C C . GLY A 1 88 ? -4.740 -11.181 5.143 1.00 97.94 88 GLY A C 1
ATOM 688 O O . GLY A 1 88 ? -4.319 -10.029 5.097 1.00 97.94 88 GLY A O 1
ATOM 689 N N . CYS A 1 89 ? -6.039 -11.481 5.216 1.00 98.19 89 CYS A N 1
ATOM 690 C CA . CYS A 1 89 ? -7.099 -10.487 5.374 1.00 98.19 89 CYS A CA 1
ATOM 691 C C . CYS A 1 89 ? -8.184 -11.023 6.311 1.00 98.19 89 CYS A C 1
ATOM 693 O O . CYS A 1 89 ? -8.803 -12.058 6.030 1.00 98.19 89 CYS A O 1
ATOM 695 N N . SER A 1 90 ? -8.428 -10.313 7.408 1.00 97.12 90 SER A N 1
ATOM 696 C CA . SER A 1 90 ? -9.516 -10.573 8.348 1.00 97.12 90 SER A CA 1
ATOM 697 C C . SER A 1 90 ? -10.884 -10.135 7.809 1.00 97.12 90 SER A C 1
ATOM 699 O O . SER A 1 90 ? -11.895 -10.719 8.192 1.00 97.12 90 SER A O 1
ATOM 701 N N . ILE A 1 91 ? -10.921 -9.179 6.872 1.00 97.19 91 ILE A N 1
ATOM 702 C CA . ILE A 1 91 ? -12.155 -8.565 6.348 1.00 97.19 91 ILE A CA 1
ATOM 703 C C . ILE A 1 91 ? -12.844 -9.447 5.297 1.00 97.19 91 ILE A C 1
ATOM 705 O O . ILE A 1 91 ? -14.056 -9.640 5.348 1.00 97.19 91 ILE A O 1
ATOM 709 N N . ARG A 1 92 ? -12.077 -10.009 4.351 1.00 96.94 92 ARG A N 1
ATOM 710 C CA . ARG A 1 92 ? -12.554 -10.965 3.327 1.00 96.94 92 ARG A CA 1
ATOM 711 C C . ARG A 1 92 ? -13.776 -10.485 2.529 1.00 96.94 92 ARG A C 1
ATOM 713 O O . ARG A 1 92 ? -14.760 -11.214 2.392 1.00 96.94 92 ARG A O 1
ATOM 720 N N . CYS A 1 93 ? -13.700 -9.266 1.993 1.00 96.19 93 CYS A N 1
ATOM 721 C CA . CYS A 1 93 ? -14.803 -8.619 1.279 1.00 96.19 93 CYS A CA 1
ATOM 722 C C . CYS A 1 93 ? -15.423 -9.527 0.188 1.00 96.19 93 CYS A C 1
ATOM 724 O O . CYS A 1 93 ? -14.690 -10.099 -0.630 1.00 96.19 93 CYS A O 1
ATOM 726 N N . PRO A 1 94 ? -16.762 -9.646 0.107 1.00 94.81 94 PRO A N 1
ATOM 727 C CA . PRO A 1 94 ? -17.422 -10.380 -0.970 1.00 94.81 94 PRO A CA 1
ATOM 728 C C . PRO A 1 94 ? -17.122 -9.790 -2.355 1.00 94.81 94 PRO A C 1
ATOM 730 O O . PRO A 1 94 ? -17.375 -8.615 -2.626 1.00 94.81 94 PRO A O 1
ATOM 733 N N . GLY A 1 95 ? -16.609 -10.631 -3.255 1.00 91.50 95 GLY A N 1
ATOM 734 C CA . GLY A 1 95 ? -16.228 -10.220 -4.609 1.00 91.50 95 GLY A CA 1
ATOM 735 C C . GLY A 1 95 ? -14.921 -9.427 -4.688 1.00 91.50 95 GLY A C 1
ATOM 736 O O . GLY A 1 95 ? -14.688 -8.806 -5.720 1.00 91.50 95 GLY A O 1
ATOM 737 N N . CYS A 1 96 ? -14.101 -9.441 -3.625 1.00 92.50 96 CYS A N 1
ATOM 738 C CA . CYS A 1 96 ? -12.771 -8.825 -3.573 1.00 92.50 96 CYS A CA 1
ATOM 739 C C . CYS A 1 96 ? -11.984 -9.041 -4.874 1.00 92.50 96 CYS A C 1
ATOM 741 O O . CYS A 1 96 ? -12.052 -10.115 -5.469 1.00 92.50 96 CYS A O 1
ATOM 743 N N . TYR A 1 97 ? -11.209 -8.040 -5.293 1.00 89.19 97 TYR A N 1
ATOM 744 C CA . TYR A 1 97 ? -10.345 -8.150 -6.470 1.00 89.19 97 TYR A CA 1
ATOM 745 C C . TYR A 1 97 ? -9.122 -9.046 -6.267 1.00 89.19 97 TYR A C 1
ATOM 747 O O . TYR A 1 97 ? -8.545 -9.487 -7.256 1.00 89.19 97 TYR A O 1
ATOM 755 N N . VAL A 1 98 ? -8.738 -9.311 -5.014 1.00 90.69 98 VAL A N 1
ATOM 756 C CA . VAL A 1 98 ? -7.550 -10.104 -4.648 1.00 90.69 98 VAL A CA 1
ATOM 757 C C . VAL A 1 98 ? -7.874 -11.183 -3.609 1.00 90.69 98 VAL A C 1
ATOM 759 O O . VAL A 1 98 ? -7.242 -11.236 -2.547 1.00 90.69 98 VAL A O 1
ATOM 762 N N . PRO A 1 99 ? -8.887 -12.039 -3.846 1.00 94.25 99 PRO A N 1
ATOM 763 C CA . PRO A 1 99 ? -9.336 -13.019 -2.859 1.00 94.25 99 PRO A CA 1
ATOM 764 C C . PRO A 1 99 ? -8.239 -14.029 -2.492 1.00 94.25 99 PRO A C 1
ATOM 766 O O . PRO A 1 99 ? -8.251 -14.579 -1.391 1.00 94.25 99 PRO A O 1
ATOM 769 N N . GLU A 1 100 ? -7.258 -14.240 -3.371 1.00 92.94 100 GLU A N 1
ATOM 770 C CA . GLU A 1 100 ? -6.070 -15.052 -3.123 1.00 92.94 100 GLU A CA 1
ATOM 771 C C . GLU A 1 100 ? -5.244 -14.550 -1.932 1.00 92.94 100 GLU A C 1
ATOM 773 O O . GLU A 1 100 ? -4.604 -15.352 -1.258 1.00 92.94 100 GLU A O 1
ATOM 778 N N . THR A 1 101 ? -5.313 -13.256 -1.606 1.00 94.75 101 THR A N 1
ATOM 779 C CA . THR A 1 101 ? -4.594 -12.674 -0.463 1.00 94.75 101 THR A CA 1
ATOM 780 C C . THR A 1 101 ? -5.303 -12.884 0.875 1.00 94.75 101 THR A C 1
ATOM 782 O O . THR A 1 101 ? -4.727 -12.577 1.914 1.00 94.75 101 THR A O 1
ATOM 785 N N . HIS A 1 102 ? -6.534 -13.415 0.904 1.00 97.00 102 HIS A N 1
ATOM 786 C CA . HIS A 1 102 ? -7.281 -13.598 2.156 1.00 97.00 102 HIS A CA 1
ATOM 787 C C . HIS A 1 102 ? -6.621 -14.600 3.111 1.00 97.00 102 HIS A C 1
ATOM 789 O O . HIS A 1 102 ? -6.676 -14.427 4.334 1.00 97.00 102 HIS A O 1
ATOM 795 N N . ASP A 1 103 ? -6.009 -15.652 2.566 1.00 96.19 103 ASP A N 1
ATOM 796 C CA . ASP A 1 103 ? -5.222 -16.605 3.339 1.00 96.19 103 ASP A CA 1
ATOM 797 C C . ASP A 1 103 ? -3.756 -16.159 3.376 1.00 96.19 103 ASP A C 1
ATOM 799 O O . ASP A 1 103 ? -3.108 -16.000 2.342 1.00 96.19 103 ASP A O 1
ATOM 803 N N . ARG A 1 104 ? -3.206 -15.998 4.583 1.00 94.81 104 ARG A N 1
ATOM 804 C CA . ARG A 1 104 ? -1.788 -15.662 4.773 1.00 94.81 104 ARG A CA 1
ATOM 805 C C . ARG A 1 104 ? -0.853 -16.725 4.192 1.00 94.81 104 ARG A C 1
ATOM 807 O O . ARG A 1 104 ? 0.268 -16.398 3.816 1.00 94.81 104 ARG A O 1
ATOM 814 N N . HIS A 1 105 ? -1.303 -17.980 4.113 1.00 91.00 105 HIS A N 1
ATOM 815 C CA . HIS A 1 105 ? -0.522 -19.098 3.585 1.00 91.00 105 HIS A CA 1
ATOM 816 C C . HIS A 1 105 ? -0.375 -19.069 2.058 1.00 91.00 105 HIS A C 1
ATOM 818 O O . HIS A 1 105 ? 0.491 -19.759 1.529 1.00 91.00 105 HIS A O 1
ATOM 824 N N . ASN A 1 106 ? -1.141 -18.221 1.365 1.00 91.88 106 ASN A N 1
ATOM 825 C CA . ASN A 1 106 ? -0.919 -17.900 -0.048 1.00 91.88 106 ASN A CA 1
ATOM 826 C C . ASN A 1 106 ? 0.177 -16.836 -0.248 1.00 91.88 106 ASN A C 1
ATOM 828 O O . ASN A 1 106 ? 0.414 -16.383 -1.369 1.00 91.88 106 ASN A O 1
ATOM 832 N N . GLY A 1 107 ? 0.825 -16.400 0.833 1.00 91.81 107 GLY A N 1
ATOM 833 C CA . GLY A 1 107 ? 2.019 -15.570 0.805 1.00 91.81 107 GLY A CA 1
ATOM 834 C C . GLY A 1 107 ? 3.222 -16.266 1.432 1.00 91.81 107 GLY A C 1
ATOM 835 O O . GLY A 1 107 ? 3.191 -17.434 1.820 1.00 91.81 107 GLY A O 1
ATOM 836 N N . LYS A 1 108 ? 4.306 -15.509 1.563 1.00 93.56 108 LYS A N 1
ATOM 837 C CA . LYS A 1 108 ? 5.547 -15.922 2.213 1.00 93.56 108 LYS A CA 1
ATOM 838 C C . LYS A 1 108 ? 5.849 -14.973 3.360 1.00 93.56 108 LYS A C 1
ATOM 840 O O . LYS A 1 108 ? 5.673 -13.763 3.240 1.00 93.56 108 LYS A O 1
ATOM 845 N N . LYS A 1 109 ? 6.330 -15.518 4.474 1.00 94.69 109 LYS A N 1
ATOM 846 C CA . LYS A 1 109 ? 6.860 -14.703 5.566 1.00 94.69 109 LYS A CA 1
ATOM 847 C C . LYS A 1 109 ? 8.245 -14.207 5.163 1.00 94.69 109 LYS A C 1
ATOM 849 O O . LYS A 1 109 ? 9.146 -15.020 4.986 1.00 94.69 109 LYS A O 1
ATOM 854 N N . VAL A 1 110 ? 8.406 -12.898 5.017 1.00 95.56 110 VAL A N 1
ATOM 855 C CA . VAL A 1 110 ? 9.645 -12.252 4.563 1.00 95.56 110 VAL A CA 1
ATOM 856 C C . VAL A 1 110 ? 10.072 -11.182 5.558 1.00 95.56 110 VAL A C 1
ATOM 858 O O . VAL A 1 110 ? 9.228 -10.599 6.236 1.00 95.56 110 VAL A O 1
ATOM 861 N N . SER A 1 111 ? 11.371 -10.924 5.685 1.00 97.00 111 SER A N 1
ATOM 862 C CA . SER A 1 111 ? 11.853 -9.856 6.561 1.00 97.00 111 SER A CA 1
ATOM 863 C C . SER A 1 111 ? 11.637 -8.478 5.944 1.00 97.00 111 SER A C 1
ATOM 865 O O . SER A 1 111 ? 11.695 -8.312 4.722 1.00 97.00 111 SER A O 1
ATOM 867 N N . ILE A 1 112 ? 11.438 -7.468 6.795 1.00 97.38 112 ILE A N 1
ATOM 868 C CA . ILE A 1 112 ? 11.290 -6.080 6.338 1.00 97.38 112 ILE A CA 1
ATOM 869 C C . ILE A 1 112 ? 12.539 -5.589 5.593 1.00 97.38 112 ILE A C 1
ATOM 871 O O . ILE A 1 112 ? 12.414 -4.894 4.587 1.00 97.38 112 ILE A O 1
ATOM 875 N N . SER A 1 113 ? 13.739 -6.000 6.012 1.00 96.00 113 SER A N 1
ATOM 876 C CA . SER A 1 113 ? 14.985 -5.710 5.289 1.00 96.00 113 SER A CA 1
ATOM 877 C C . SER A 1 113 ? 14.961 -6.223 3.850 1.00 96.00 113 SER A C 1
ATOM 879 O O . SER A 1 113 ? 15.284 -5.464 2.943 1.00 96.00 113 SER A O 1
ATOM 881 N N . SER A 1 114 ? 14.533 -7.471 3.622 1.00 95.75 114 SER A N 1
ATOM 882 C CA . SER A 1 114 ? 14.450 -8.032 2.267 1.00 95.75 114 SER A CA 1
ATOM 883 C C . SER A 1 114 ? 13.414 -7.316 1.397 1.00 95.75 114 SER A C 1
ATOM 885 O O . SER A 1 114 ? 13.658 -7.121 0.211 1.00 95.75 114 SER A O 1
ATOM 887 N N . VAL A 1 115 ? 12.288 -6.883 1.976 1.00 95.88 115 VAL A N 1
ATOM 888 C CA . VAL A 1 115 ? 11.299 -6.056 1.262 1.00 95.88 115 VAL A CA 1
ATOM 889 C C . VAL A 1 115 ? 11.913 -4.720 0.847 1.00 95.88 115 VAL A C 1
ATOM 891 O O . VAL A 1 115 ? 11.760 -4.304 -0.297 1.00 95.88 115 VAL A O 1
ATOM 894 N N . LEU A 1 116 ? 12.638 -4.051 1.745 1.00 95.69 116 LEU A N 1
ATOM 895 C CA . LEU A 1 116 ? 13.262 -2.765 1.432 1.00 95.69 116 LEU A CA 1
ATOM 896 C C . LEU A 1 116 ? 14.365 -2.865 0.389 1.00 95.69 116 LEU A C 1
ATOM 898 O O . LEU A 1 116 ? 14.446 -1.976 -0.453 1.00 95.69 116 LEU A O 1
ATOM 902 N N . ASP A 1 117 ? 15.189 -3.913 0.424 1.00 94.19 117 ASP A N 1
ATOM 903 C CA . ASP A 1 117 ? 16.203 -4.128 -0.611 1.00 94.19 117 ASP A CA 1
ATOM 904 C C . ASP A 1 117 ? 15.560 -4.192 -2.002 1.00 94.19 117 ASP A C 1
ATOM 906 O O . ASP A 1 117 ? 16.061 -3.566 -2.937 1.00 94.19 117 ASP A O 1
ATOM 910 N N . GLU A 1 118 ? 14.429 -4.896 -2.132 1.00 94.19 118 GLU A N 1
ATOM 911 C CA . GLU A 1 118 ? 13.710 -4.991 -3.403 1.00 94.19 118 GLU A CA 1
ATOM 912 C C . GLU A 1 118 ? 13.181 -3.627 -3.850 1.00 94.19 118 GLU A C 1
ATOM 914 O O . GLU A 1 118 ? 13.448 -3.194 -4.973 1.00 94.19 118 GLU A O 1
ATOM 919 N N . ILE A 1 119 ? 12.496 -2.907 -2.955 1.00 94.75 119 ILE A N 1
ATOM 920 C CA . ILE A 1 119 ? 11.966 -1.568 -3.243 1.00 94.75 119 ILE A CA 1
ATOM 921 C C . ILE A 1 119 ? 13.087 -0.606 -3.657 1.00 94.75 119 ILE A C 1
ATOM 923 O O . ILE A 1 119 ? 12.934 0.147 -4.621 1.00 94.75 119 ILE A O 1
ATOM 927 N N . LEU A 1 120 ? 14.228 -0.651 -2.966 1.00 93.19 120 LEU A N 1
ATOM 928 C CA . LEU A 1 120 ? 15.392 0.183 -3.257 1.00 93.19 120 LEU A CA 1
ATOM 929 C C . LEU A 1 120 ? 16.063 -0.186 -4.580 1.00 93.19 120 LEU A C 1
ATOM 931 O O . LEU A 1 120 ? 16.527 0.706 -5.286 1.00 93.19 120 LEU A O 1
ATOM 935 N N . SER A 1 121 ? 16.077 -1.465 -4.962 1.00 92.25 121 SER A N 1
ATOM 936 C CA . SER A 1 121 ? 16.652 -1.895 -6.243 1.00 92.25 121 SER A CA 1
ATOM 937 C C . SER A 1 121 ? 15.938 -1.275 -7.457 1.00 92.25 121 SER A C 1
ATOM 939 O O . SER A 1 121 ? 16.540 -1.115 -8.520 1.00 92.25 121 SER A O 1
ATOM 941 N N . ARG A 1 122 ? 14.675 -0.858 -7.278 1.00 90.31 122 ARG A N 1
ATOM 942 C CA . ARG A 1 122 ? 13.804 -0.251 -8.299 1.00 90.31 122 ARG A CA 1
ATOM 943 C C . ARG A 1 122 ? 13.414 1.196 -7.995 1.00 90.31 122 ARG A C 1
ATOM 945 O O . ARG A 1 122 ? 12.490 1.718 -8.619 1.00 90.31 122 ARG A O 1
ATOM 952 N N . CYS A 1 123 ? 14.089 1.871 -7.062 1.00 87.19 123 CYS A N 1
ATOM 953 C CA . CYS A 1 123 ? 13.678 3.206 -6.609 1.00 87.19 123 CYS A CA 1
ATOM 954 C C . CYS A 1 123 ? 13.720 4.276 -7.713 1.00 87.19 123 CYS A C 1
ATOM 956 O O . CYS A 1 123 ? 12.897 5.177 -7.715 1.00 87.19 123 CYS A O 1
ATOM 958 N N . HIS A 1 124 ? 14.621 4.152 -8.689 1.00 87.38 124 HIS A N 1
ATOM 959 C CA . HIS A 1 124 ? 14.731 5.075 -9.824 1.00 87.38 124 HIS A CA 1
ATOM 960 C C . HIS A 1 124 ? 13.614 4.900 -10.869 1.00 87.38 124 HIS A C 1
ATOM 962 O O . HIS A 1 124 ? 13.477 5.723 -11.769 1.00 87.38 124 HIS A O 1
ATOM 968 N N . GLU A 1 125 ? 12.830 3.823 -10.772 1.00 88.00 125 GLU A N 1
ATOM 969 C CA . GLU A 1 125 ? 11.746 3.500 -11.704 1.00 88.00 125 GLU A CA 1
ATOM 970 C C . GLU A 1 125 ? 10.363 3.926 -11.168 1.00 88.00 125 GLU A C 1
ATOM 972 O O . GLU A 1 125 ? 9.362 3.764 -11.870 1.00 88.00 125 GLU A O 1
ATOM 977 N N . ASN A 1 126 ? 10.290 4.420 -9.923 1.00 91.81 126 ASN A N 1
ATOM 978 C CA . ASN A 1 126 ? 9.043 4.648 -9.193 1.00 91.81 126 ASN A CA 1
ATOM 979 C C . ASN A 1 126 ? 9.092 5.945 -8.369 1.00 91.81 126 ASN A C 1
ATOM 981 O O . ASN A 1 126 ? 10.106 6.269 -7.764 1.00 91.81 126 ASN A O 1
ATOM 985 N N . ASP A 1 127 ? 7.957 6.629 -8.278 1.00 93.75 127 ASP A N 1
ATOM 986 C CA . ASP A 1 127 ? 7.780 7.897 -7.562 1.00 93.75 127 ASP A CA 1
ATOM 987 C C . ASP A 1 127 ? 7.396 7.692 -6.083 1.00 93.75 127 ASP A C 1
ATOM 989 O O . ASP A 1 127 ? 7.407 8.622 -5.277 1.00 93.75 127 ASP A O 1
ATOM 993 N N . GLY A 1 128 ? 7.044 6.464 -5.693 1.00 96.69 128 GLY A N 1
ATOM 994 C CA . GLY A 1 128 ? 6.834 6.103 -4.294 1.00 96.69 128 GLY A CA 1
ATOM 995 C C . GLY A 1 128 ? 6.347 4.672 -4.094 1.00 96.69 128 GLY A C 1
ATOM 996 O O . GLY A 1 128 ? 6.378 3.843 -5.007 1.00 96.69 128 GLY A O 1
ATOM 997 N N . VAL A 1 129 ? 5.897 4.381 -2.872 1.00 98.19 129 VAL A N 1
ATOM 998 C CA . VAL A 1 129 ? 5.498 3.037 -2.438 1.00 98.19 129 VAL A CA 1
ATOM 999 C C . VAL A 1 129 ? 4.026 2.977 -2.044 1.00 98.19 129 VAL A C 1
ATOM 1001 O O . VAL A 1 129 ? 3.542 3.817 -1.286 1.00 98.19 129 VAL A O 1
ATOM 1004 N N . THR A 1 130 ? 3.302 1.981 -2.540 1.00 98.25 130 THR A N 1
ATOM 1005 C CA . THR A 1 130 ? 1.939 1.673 -2.093 1.00 98.25 130 THR A CA 1
ATOM 1006 C C . THR A 1 130 ? 1.946 0.361 -1.316 1.00 98.25 130 THR A C 1
ATOM 1008 O O . THR A 1 130 ? 2.483 -0.637 -1.785 1.00 98.25 130 THR A O 1
ATOM 1011 N N . ILE A 1 131 ? 1.339 0.349 -0.134 1.00 98.50 131 ILE A N 1
ATOM 1012 C CA . ILE A 1 131 ? 1.137 -0.844 0.689 1.00 98.50 131 ILE A CA 1
ATOM 1013 C C . ILE A 1 131 ? -0.350 -1.194 0.623 1.00 98.50 131 ILE A C 1
ATOM 1015 O O . ILE A 1 131 ? -1.197 -0.399 1.024 1.00 98.50 131 ILE A O 1
ATOM 1019 N N . LEU A 1 132 ? -0.674 -2.367 0.086 1.00 96.88 132 LEU A N 1
ATOM 1020 C CA . LEU A 1 132 ? -2.051 -2.838 -0.094 1.00 96.88 132 LEU A CA 1
ATOM 1021 C C . LEU A 1 132 ? -2.124 -4.362 0.035 1.00 96.88 132 LEU A C 1
ATOM 1023 O O . LEU A 1 132 ? -1.153 -5.004 0.431 1.00 96.88 132 LEU A O 1
ATOM 1027 N N . GLY A 1 133 ? -3.253 -4.963 -0.336 1.00 90.56 133 GLY A N 1
ATOM 1028 C CA . GLY A 1 133 ? -3.381 -6.409 -0.508 1.00 90.56 133 GLY A CA 1
ATOM 1029 C C . GLY A 1 133 ? -4.479 -6.963 0.363 1.00 90.56 133 GLY A C 1
ATOM 1030 O O . GLY A 1 133 ? -5.589 -6.453 0.286 1.00 90.56 133 GLY A O 1
ATOM 1031 N N . GLY A 1 134 ? -4.156 -7.991 1.151 1.00 95.00 134 GLY A N 1
ATOM 1032 C CA . GLY A 1 134 ? -5.068 -8.556 2.139 1.00 95.00 134 GLY A CA 1
ATOM 1033 C C . GLY A 1 134 ? -5.603 -7.486 3.098 1.00 95.00 134 GLY A C 1
ATOM 1034 O O . GLY A 1 134 ? -6.574 -6.807 2.798 1.00 95.00 134 GLY A O 1
ATOM 1035 N N . GLU A 1 135 ? -5.012 -7.331 4.274 1.00 98.06 135 GLU A N 1
ATOM 1036 C CA . GLU A 1 135 ? -5.288 -6.175 5.134 1.00 98.06 135 GLU A CA 1
ATOM 1037 C C . GLU A 1 135 ? -3.985 -5.721 5.804 1.00 98.06 135 GLU A C 1
ATOM 1039 O O . GLU A 1 135 ? -3.493 -6.408 6.702 1.00 98.06 135 GLU A O 1
ATOM 1044 N N . PRO A 1 136 ? -3.381 -4.594 5.376 1.00 98.50 136 PRO A N 1
ATOM 1045 C CA . PRO A 1 136 ? -2.141 -4.096 5.970 1.00 98.50 136 PRO A CA 1
ATOM 1046 C C . PRO A 1 136 ? -2.218 -3.907 7.488 1.00 98.50 136 PRO A C 1
ATOM 1048 O O . PRO A 1 136 ? -1.259 -4.233 8.189 1.00 98.50 136 PRO A O 1
ATOM 1051 N N . PHE A 1 137 ? -3.359 -3.460 8.023 1.00 98.44 137 PHE A N 1
ATOM 1052 C CA . PHE A 1 137 ? -3.504 -3.243 9.463 1.00 98.44 137 PHE A CA 1
ATOM 1053 C C . PHE A 1 137 ? -3.675 -4.534 10.284 1.00 98.44 137 PHE A C 1
ATOM 1055 O O . PHE A 1 137 ? -3.520 -4.481 11.501 1.00 98.44 137 PHE A O 1
ATOM 1062 N N . ASP A 1 138 ? -3.859 -5.709 9.662 1.00 98.25 138 ASP A N 1
ATOM 1063 C CA . ASP A 1 138 ? -3.724 -7.008 10.354 1.00 98.25 138 ASP A CA 1
ATOM 1064 C C . ASP A 1 138 ? -2.251 -7.325 10.704 1.00 98.25 138 ASP A C 1
ATOM 1066 O O . ASP A 1 138 ? -1.963 -8.291 11.416 1.00 98.25 138 ASP A O 1
ATOM 1070 N N . GLN A 1 139 ? -1.304 -6.539 10.178 1.00 98.25 139 GLN A N 1
ATOM 1071 C CA . GLN A 1 139 ? 0.142 -6.675 10.377 1.00 98.25 139 GLN A CA 1
ATOM 1072 C C . GLN A 1 139 ? 0.778 -5.337 10.803 1.00 98.25 139 GLN A C 1
ATOM 1074 O O . GLN A 1 139 ? 1.904 -5.028 10.398 1.00 98.25 139 GLN A O 1
ATOM 1079 N N . SER A 1 140 ? 0.052 -4.550 11.611 1.00 98.44 140 SER A N 1
ATOM 1080 C CA . SER A 1 140 ? 0.367 -3.158 11.968 1.00 98.44 140 SER A CA 1
ATOM 1081 C C . SER A 1 140 ? 1.820 -2.942 12.406 1.00 98.44 140 SER A C 1
ATOM 1083 O O . SER A 1 140 ? 2.470 -2.058 11.860 1.00 98.44 140 SER A O 1
ATOM 1085 N N . ASP A 1 141 ? 2.386 -3.775 13.283 1.00 98.56 141 ASP A N 1
ATOM 1086 C CA . ASP A 1 141 ? 3.788 -3.644 13.728 1.00 98.56 141 ASP A CA 1
ATOM 1087 C C . ASP A 1 141 ? 4.804 -3.676 12.576 1.00 98.56 141 ASP A C 1
ATOM 1089 O O . ASP A 1 141 ? 5.739 -2.876 12.512 1.00 98.56 141 ASP A O 1
ATOM 1093 N N . SER A 1 142 ? 4.618 -4.597 11.629 1.00 98.56 142 SER A N 1
ATOM 1094 C CA . SER A 1 142 ? 5.533 -4.749 10.492 1.00 98.56 142 SER A CA 1
ATOM 1095 C C . SER A 1 142 ? 5.321 -3.657 9.447 1.00 98.56 142 SER A C 1
ATOM 1097 O O . SER A 1 142 ? 6.283 -3.196 8.832 1.00 98.56 142 SER A O 1
ATOM 1099 N N . VAL A 1 143 ? 4.077 -3.203 9.272 1.00 98.69 143 VAL A N 1
ATOM 1100 C CA . VAL A 1 143 ? 3.762 -2.064 8.401 1.00 98.69 143 VAL A CA 1
ATOM 1101 C C . VAL A 1 143 ? 4.299 -0.759 8.995 1.00 98.69 143 VAL A C 1
ATOM 1103 O O . VAL A 1 143 ? 4.865 0.040 8.256 1.00 98.69 143 VAL A O 1
ATOM 1106 N N . ALA A 1 144 ? 4.225 -0.558 10.311 1.00 98.75 144 ALA A N 1
ATOM 1107 C CA . ALA A 1 144 ? 4.807 0.599 10.985 1.00 98.75 144 ALA A CA 1
ATOM 1108 C C . ALA A 1 144 ? 6.331 0.648 10.806 1.00 98.75 144 ALA A C 1
ATOM 1110 O O . ALA A 1 144 ? 6.874 1.704 10.477 1.00 98.75 144 ALA A O 1
ATOM 1111 N N . GLU A 1 145 ? 7.020 -0.492 10.924 1.00 98.69 145 GLU A N 1
ATOM 1112 C CA . GLU A 1 145 ? 8.458 -0.573 10.645 1.00 98.69 145 GLU A CA 1
ATOM 1113 C C . GLU A 1 145 ? 8.781 -0.261 9.170 1.00 98.69 145 GLU A C 1
ATOM 1115 O O . GLU A 1 145 ? 9.735 0.473 8.889 1.00 98.69 145 GLU A O 1
ATOM 1120 N N . LEU A 1 146 ? 7.987 -0.769 8.218 1.00 98.38 146 LEU A N 1
ATOM 1121 C CA . LEU A 1 146 ? 8.123 -0.414 6.799 1.00 98.38 146 LEU A CA 1
ATOM 1122 C C . LEU A 1 146 ? 7.964 1.091 6.588 1.00 98.38 146 LEU A C 1
ATOM 1124 O O . LEU A 1 146 ? 8.827 1.713 5.973 1.00 98.38 146 LEU A O 1
ATOM 1128 N N . VAL A 1 147 ? 6.899 1.683 7.132 1.00 98.69 147 VAL A N 1
ATOM 1129 C CA . VAL A 1 147 ? 6.610 3.118 7.029 1.00 98.69 147 VAL A CA 1
ATOM 1130 C C . VAL A 1 147 ? 7.747 3.942 7.626 1.00 98.69 147 VAL A C 1
ATOM 1132 O O . VAL A 1 147 ? 8.201 4.891 6.988 1.00 98.69 147 VAL A O 1
ATOM 1135 N N . LEU A 1 148 ? 8.267 3.567 8.798 1.00 98.62 148 LEU A N 1
ATOM 1136 C CA . LEU A 1 148 ? 9.411 4.227 9.433 1.00 98.62 148 LEU A CA 1
ATOM 1137 C C . LEU A 1 148 ? 10.632 4.242 8.506 1.00 98.62 148 LEU A C 1
ATOM 1139 O O . LEU A 1 148 ? 11.274 5.279 8.326 1.00 98.62 148 LEU A O 1
ATOM 1143 N N . ARG A 1 149 ? 10.988 3.086 7.938 1.00 98.06 149 ARG A N 1
ATOM 1144 C CA . ARG A 1 149 ? 12.185 2.958 7.100 1.00 98.06 149 ARG A CA 1
ATOM 1145 C C . ARG A 1 149 ? 12.011 3.634 5.737 1.00 98.06 149 ARG A C 1
ATOM 1147 O O . ARG A 1 149 ? 12.949 4.278 5.279 1.00 98.06 149 ARG A O 1
ATOM 1154 N N . LEU A 1 150 ? 10.826 3.568 5.133 1.00 97.88 150 LEU A N 1
ATOM 1155 C CA . LEU A 1 150 ? 10.499 4.274 3.887 1.00 97.88 150 LEU A CA 1
ATOM 1156 C C . LEU A 1 150 ? 10.487 5.801 4.070 1.00 97.88 150 LEU A C 1
ATOM 1158 O O . LEU A 1 150 ? 11.031 6.518 3.232 1.00 97.88 150 LEU A O 1
ATOM 1162 N N . ASN A 1 151 ? 9.966 6.306 5.194 1.00 96.75 151 ASN A N 1
ATOM 1163 C CA . ASN A 1 151 ? 10.014 7.738 5.517 1.00 96.75 151 ASN A CA 1
ATOM 1164 C C . ASN A 1 151 ? 11.454 8.253 5.622 1.00 96.75 151 ASN A C 1
ATOM 1166 O O . ASN A 1 151 ? 11.762 9.330 5.122 1.00 96.75 151 ASN A O 1
ATOM 1170 N N . LYS A 1 152 ? 12.364 7.479 6.233 1.00 96.94 152 LYS A N 1
ATOM 1171 C CA . LYS A 1 152 ? 13.794 7.842 6.309 1.00 96.94 152 LYS A CA 1
ATOM 1172 C C . LYS A 1 152 ? 14.456 7.963 4.935 1.00 96.94 152 LYS A C 1
ATOM 1174 O O . LYS A 1 152 ? 15.462 8.654 4.812 1.00 96.94 152 LYS A O 1
ATOM 1179 N N . LEU A 1 153 ? 13.901 7.294 3.927 1.00 94.25 153 LEU A N 1
ATOM 1180 C CA . LEU A 1 153 ? 14.341 7.364 2.535 1.00 94.25 153 LEU A CA 1
ATOM 1181 C C . LEU A 1 153 ? 13.648 8.493 1.753 1.00 94.25 153 LEU A C 1
ATOM 1183 O O . LEU A 1 153 ? 13.916 8.648 0.567 1.00 94.25 153 LEU A O 1
ATOM 1187 N N . GLY A 1 154 ? 12.751 9.258 2.384 1.00 95.25 154 GLY A N 1
ATOM 1188 C CA . GLY A 1 154 ? 11.976 10.312 1.728 1.00 95.25 154 GLY A CA 1
ATOM 1189 C C . GLY A 1 154 ? 10.946 9.787 0.726 1.00 95.25 154 GLY A C 1
ATOM 1190 O O . GLY A 1 154 ? 10.585 10.501 -0.204 1.00 95.25 154 GLY A O 1
ATOM 1191 N N . SER A 1 155 ? 10.505 8.533 0.867 1.00 96.44 155 SER A N 1
ATOM 1192 C CA . SER A 1 155 ? 9.494 7.954 -0.025 1.00 96.44 155 SER A CA 1
ATOM 1193 C C . SER A 1 155 ? 8.114 8.551 0.243 1.00 96.44 155 SER A C 1
ATOM 1195 O O . SER A 1 155 ? 7.727 8.663 1.402 1.00 96.44 155 SER A O 1
ATOM 1197 N N . HIS A 1 156 ? 7.345 8.819 -0.816 1.00 97.75 156 HIS A N 1
ATOM 1198 C CA . HIS A 1 156 ? 5.900 9.037 -0.711 1.00 97.75 156 HIS A CA 1
ATOM 1199 C C . HIS A 1 156 ? 5.197 7.692 -0.494 1.00 97.75 156 HIS A C 1
ATOM 1201 O O . HIS A 1 156 ? 5.354 6.775 -1.312 1.00 97.75 156 HIS A O 1
ATOM 1207 N N . ILE A 1 157 ? 4.398 7.561 0.560 1.00 98.62 157 ILE A N 1
ATOM 1208 C CA . ILE A 1 157 ? 3.807 6.310 1.035 1.00 98.62 157 ILE A CA 1
ATOM 1209 C C . ILE A 1 157 ? 2.284 6.392 1.008 1.00 98.62 157 ILE A C 1
ATOM 1211 O O . ILE A 1 157 ? 1.670 7.299 1.567 1.00 98.62 157 ILE A O 1
ATOM 1215 N N . ILE A 1 158 ? 1.679 5.377 0.398 1.00 98.44 158 ILE A N 1
ATOM 1216 C CA . ILE A 1 158 ? 0.230 5.185 0.353 1.00 98.44 158 ILE A CA 1
ATOM 1217 C C . ILE A 1 158 ? -0.099 3.874 1.047 1.00 98.44 158 ILE A C 1
ATOM 1219 O O . ILE A 1 158 ? 0.591 2.878 0.820 1.00 98.44 158 ILE A O 1
ATOM 1223 N N . VAL A 1 159 ? -1.158 3.852 1.853 1.00 98.62 159 VAL A N 1
ATOM 1224 C CA . VAL A 1 159 ? -1.669 2.619 2.465 1.00 98.62 159 VAL A CA 1
ATOM 1225 C C . VAL A 1 159 ? -3.136 2.439 2.105 1.00 98.62 159 VAL A C 1
ATOM 1227 O O . VAL A 1 159 ? -3.935 3.353 2.288 1.00 98.62 159 VAL A O 1
ATOM 1230 N N . TYR A 1 160 ? -3.486 1.255 1.608 1.00 98.12 160 TYR A N 1
ATOM 1231 C CA . TYR A 1 160 ? -4.873 0.827 1.444 1.00 98.12 160 TYR A CA 1
ATOM 1232 C C . TYR A 1 160 ? -5.326 0.055 2.675 1.00 98.12 160 TYR A C 1
ATOM 1234 O O . TYR A 1 160 ? -4.546 -0.682 3.278 1.00 98.12 160 TYR A O 1
ATOM 1242 N N . THR A 1 161 ? -6.602 0.156 3.012 1.00 98.31 161 THR A N 1
ATOM 1243 C CA . THR A 1 161 ? -7.215 -0.655 4.062 1.00 98.31 161 THR A CA 1
ATOM 1244 C C . THR A 1 161 ? -8.700 -0.835 3.794 1.00 98.31 161 THR A C 1
ATOM 1246 O O . THR A 1 161 ? -9.355 0.057 3.260 1.00 98.31 161 THR A O 1
ATOM 1249 N N . GLY A 1 162 ? -9.243 -1.990 4.175 1.00 97.44 162 GLY A N 1
ATOM 1250 C CA . GLY A 1 162 ? -10.686 -2.206 4.191 1.00 97.44 162 GLY A CA 1
ATOM 1251 C C . GLY A 1 162 ? -11.368 -1.615 5.429 1.00 97.44 162 GLY A C 1
ATOM 1252 O O . GLY A 1 162 ? -12.593 -1.632 5.523 1.00 97.44 162 GLY A O 1
ATOM 1253 N N . ASN A 1 163 ? -10.600 -1.102 6.391 1.00 97.75 163 ASN A N 1
ATOM 1254 C CA . ASN A 1 163 ? -11.126 -0.389 7.547 1.00 97.75 163 ASN A CA 1
ATOM 1255 C C . ASN A 1 163 ? -11.330 1.091 7.223 1.00 97.75 163 ASN A C 1
ATOM 1257 O O . ASN A 1 163 ? -10.679 1.630 6.336 1.00 97.75 163 ASN A O 1
ATOM 1261 N N . THR A 1 164 ? -12.199 1.775 7.964 1.00 98.31 164 THR A N 1
ATOM 1262 C CA . THR A 1 164 ? -12.238 3.239 7.903 1.00 98.31 164 THR A CA 1
ATOM 1263 C C . THR A 1 164 ? -11.216 3.843 8.863 1.00 98.31 164 THR A C 1
ATOM 1265 O O . THR A 1 164 ? -10.879 3.235 9.885 1.00 98.31 164 THR A O 1
ATOM 1268 N N . ILE A 1 165 ? -10.738 5.054 8.576 1.00 97.94 165 ILE A N 1
ATOM 1269 C CA . ILE A 1 165 ? -9.830 5.787 9.460 1.00 97.94 165 ILE A CA 1
ATOM 1270 C C . ILE A 1 165 ? -10.432 5.958 10.855 1.00 97.94 165 ILE A C 1
ATOM 1272 O O . ILE A 1 165 ? -9.729 5.787 11.845 1.00 97.94 165 ILE A O 1
ATOM 1276 N N . GLU A 1 166 ? -11.743 6.203 10.948 1.00 98.00 166 GLU A N 1
ATOM 1277 C CA . GLU A 1 166 ? -12.434 6.367 12.224 1.00 98.00 166 GLU A CA 1
ATOM 1278 C C . GLU A 1 166 ? -12.367 5.077 13.043 1.00 98.00 166 GLU A C 1
ATOM 1280 O O . GLU A 1 166 ? -12.102 5.132 14.239 1.00 98.00 166 GLU A O 1
ATOM 1285 N N . TYR A 1 167 ? -12.540 3.915 12.404 1.00 97.88 167 TYR A N 1
ATOM 1286 C CA . TYR A 1 167 ? -12.379 2.623 13.067 1.00 97.88 167 TYR A CA 1
ATOM 1287 C C . TYR A 1 167 ? -10.934 2.391 13.510 1.00 97.88 167 TYR A C 1
ATOM 1289 O O . TYR A 1 167 ? -10.699 1.992 14.652 1.00 97.88 167 TYR A O 1
ATOM 1297 N N . LEU A 1 168 ? -9.959 2.668 12.641 1.00 97.81 168 LEU A N 1
ATOM 1298 C CA . LEU A 1 168 ? -8.541 2.517 12.969 1.00 97.81 168 LEU A CA 1
ATOM 1299 C C . LEU A 1 168 ? -8.132 3.395 14.155 1.00 97.81 168 LEU A C 1
ATOM 1301 O O . LEU A 1 168 ? -7.419 2.926 15.039 1.00 97.81 168 LEU A O 1
ATOM 1305 N N . SER A 1 169 ? -8.649 4.621 14.245 1.00 95.50 169 SER A N 1
ATOM 1306 C CA . SER A 1 169 ? -8.406 5.513 15.384 1.00 95.50 169 SER A CA 1
ATOM 1307 C C . SER A 1 169 ? -8.947 4.982 16.719 1.00 95.50 169 SER A C 1
ATOM 1309 O O . SER A 1 169 ? -8.524 5.463 17.766 1.00 95.50 169 SER A O 1
ATOM 1311 N N . THR A 1 170 ? -9.839 3.982 16.725 1.00 96.69 170 THR A N 1
ATOM 1312 C CA . THR A 1 170 ? -10.327 3.353 17.970 1.00 96.69 170 THR A CA 1
ATOM 1313 C C . THR A 1 170 ? -9.445 2.217 18.490 1.00 96.69 170 THR A C 1
ATOM 1315 O O . THR A 1 170 ? -9.690 1.722 19.588 1.00 96.69 170 THR A O 1
ATOM 1318 N N . LYS A 1 171 ? -8.441 1.766 17.725 1.00 90.62 171 LYS A N 1
ATOM 1319 C CA . LYS A 1 171 ? -7.730 0.502 17.985 1.00 90.62 171 LYS A CA 1
ATOM 1320 C C . LYS A 1 171 ? -6.766 0.498 19.174 1.00 90.62 171 LYS A C 1
ATOM 1322 O O . LYS A 1 171 ? -6.274 -0.579 19.487 1.00 90.62 171 LYS A O 1
ATOM 1327 N N . ASP A 1 172 ? -6.511 1.643 19.813 1.00 93.75 172 ASP A N 1
ATOM 1328 C CA . ASP A 1 172 ? -5.478 1.822 20.857 1.00 93.75 172 ASP A CA 1
ATOM 1329 C C . ASP A 1 172 ? -4.174 1.057 20.535 1.00 93.75 172 ASP A C 1
ATOM 1331 O O . ASP A 1 172 ? -3.592 0.361 21.364 1.00 93.75 172 ASP A O 1
ATOM 1335 N N . ASP A 1 173 ? -3.757 1.135 19.267 1.00 97.75 173 ASP A N 1
ATOM 1336 C CA . ASP A 1 173 ? -2.575 0.464 18.732 1.00 97.75 173 ASP A CA 1
ATOM 1337 C C . ASP A 1 173 ? -1.541 1.546 18.348 1.00 97.75 173 ASP A C 1
ATOM 1339 O O . ASP A 1 173 ? -1.795 2.372 17.452 1.00 97.75 173 ASP A O 1
ATOM 1343 N N . PRO A 1 174 ? -0.368 1.579 19.013 1.00 98.25 174 PRO A N 1
ATOM 1344 C CA . PRO A 1 174 ? 0.698 2.523 18.693 1.00 98.25 174 PRO A CA 1
ATOM 1345 C C . PRO A 1 174 ? 1.208 2.411 17.253 1.00 98.25 174 PRO A C 1
ATOM 1347 O O . PRO A 1 174 ? 1.551 3.431 16.655 1.00 98.25 174 PRO A O 1
ATOM 1350 N N . SER A 1 175 ? 1.234 1.207 16.680 1.00 98.62 175 SER A N 1
ATOM 1351 C CA . SER A 1 175 ? 1.662 0.951 15.306 1.00 98.62 175 SER A CA 1
ATOM 1352 C C . SER A 1 175 ? 0.653 1.517 14.311 1.00 98.62 175 SER A C 1
ATOM 1354 O O . SER A 1 175 ? 1.048 2.206 13.371 1.00 98.62 175 SER A O 1
ATOM 1356 N N . VAL A 1 176 ? -0.652 1.335 14.551 1.00 98.50 176 VAL A N 1
ATOM 1357 C CA . VAL A 1 176 ? -1.715 1.969 13.740 1.00 98.50 176 VAL A CA 1
ATOM 1358 C C . VAL A 1 176 ? -1.575 3.490 13.776 1.00 98.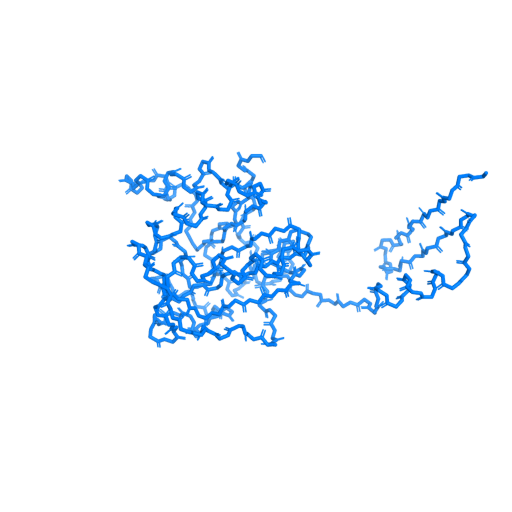50 176 VAL A C 1
ATOM 1360 O O . VAL A 1 176 ? -1.543 4.139 12.730 1.00 98.50 176 VAL A O 1
ATOM 1363 N N . THR A 1 177 ? -1.433 4.055 14.977 1.00 98.19 177 THR A N 1
ATOM 1364 C CA . THR A 1 177 ? -1.280 5.505 15.175 1.00 98.19 177 THR A CA 1
ATOM 1365 C C . THR A 1 177 ? -0.049 6.034 14.442 1.00 98.19 177 THR A C 1
ATOM 1367 O O . THR A 1 177 ? -0.110 7.061 13.757 1.00 98.19 177 THR A O 1
ATOM 1370 N N . TYR A 1 178 ? 1.070 5.312 14.550 1.00 98.50 178 TYR A N 1
ATOM 1371 C CA . TYR A 1 178 ? 2.311 5.646 13.869 1.00 98.50 178 TYR A CA 1
ATOM 1372 C C . TYR A 1 178 ? 2.137 5.655 12.349 1.00 98.50 178 TYR A C 1
ATOM 1374 O O . TYR A 1 178 ? 2.503 6.647 11.723 1.00 98.50 178 TYR A O 1
ATOM 1382 N N . ILE A 1 179 ? 1.545 4.604 11.769 1.00 98.62 179 ILE A N 1
ATOM 1383 C CA . ILE A 1 179 ? 1.284 4.510 10.325 1.00 98.62 179 ILE A CA 1
ATOM 1384 C C . ILE A 1 179 ? 0.476 5.719 9.859 1.00 98.62 179 ILE A C 1
ATOM 1386 O O . ILE A 1 179 ? 0.939 6.447 8.987 1.00 98.62 179 ILE A O 1
ATOM 1390 N N . LEU A 1 180 ? -0.684 5.976 10.474 1.00 98.19 180 LEU A N 1
ATOM 1391 C CA . LEU A 1 180 ? -1.575 7.066 10.063 1.00 98.19 180 LEU A CA 1
ATOM 1392 C C . LEU A 1 180 ? -0.884 8.435 10.110 1.00 98.19 180 LEU A C 1
ATOM 1394 O O . LEU A 1 180 ? -1.088 9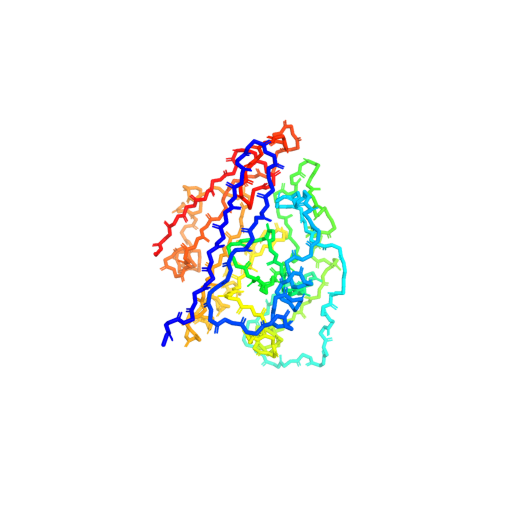.255 9.225 1.00 98.19 180 LEU A O 1
ATOM 1398 N N . SER A 1 181 ? -0.001 8.647 11.087 1.00 97.75 181 SER A N 1
ATOM 1399 C CA . SER A 1 181 ? 0.727 9.911 11.252 1.00 97.75 181 SER A CA 1
ATOM 1400 C C . SER A 1 181 ? 1.921 10.064 10.301 1.00 97.75 181 SER A C 1
ATOM 1402 O O . SER A 1 181 ? 2.513 11.142 10.218 1.00 97.75 181 SER A O 1
ATOM 1404 N N . HIS A 1 182 ? 2.342 8.983 9.634 1.00 98.44 182 HIS A N 1
ATOM 1405 C CA . HIS A 1 182 ? 3.594 8.945 8.881 1.00 98.44 182 HIS A CA 1
ATOM 1406 C C . HIS A 1 182 ? 3.452 8.618 7.392 1.00 98.44 182 HIS A C 1
ATOM 1408 O O . HIS A 1 182 ? 4.457 8.677 6.688 1.00 98.44 182 HIS A O 1
ATOM 1414 N N . ILE A 1 183 ? 2.252 8.342 6.898 1.00 98.56 183 ILE A N 1
ATOM 1415 C CA . ILE A 1 183 ? 1.973 8.162 5.464 1.00 98.56 183 ILE A CA 1
ATOM 1416 C C . ILE A 1 183 ? 1.517 9.476 4.821 1.00 98.56 183 ILE A C 1
ATOM 1418 O O . ILE A 1 183 ? 1.212 10.429 5.532 1.00 98.56 183 ILE A O 1
ATOM 1422 N N . ASP A 1 184 ? 1.470 9.524 3.492 1.00 98.50 184 ASP A N 1
ATOM 1423 C CA . ASP A 1 184 ? 1.019 10.700 2.736 1.00 98.50 184 ASP A CA 1
ATOM 1424 C C . ASP A 1 184 ? -0.466 10.586 2.361 1.00 98.50 184 ASP A C 1
ATOM 1426 O O . ASP A 1 184 ? -1.224 11.553 2.452 1.00 98.50 184 ASP A O 1
ATOM 1430 N N . LEU A 1 185 ? -0.912 9.377 2.002 1.00 98.00 185 LEU A N 1
ATOM 1431 C CA . LEU A 1 185 ? -2.295 9.105 1.611 1.00 98.00 185 LEU A CA 1
ATOM 1432 C C . LEU A 1 185 ? -2.791 7.776 2.190 1.00 98.00 185 LEU A C 1
ATOM 1434 O O . LEU A 1 185 ? -2.158 6.731 2.025 1.00 98.00 185 LEU A O 1
ATOM 1438 N N . LEU A 1 186 ? -3.968 7.809 2.807 1.00 98.44 186 LEU A N 1
ATOM 1439 C CA . LEU A 1 186 ? -4.734 6.619 3.160 1.00 98.44 186 LEU A CA 1
ATOM 1440 C C . LEU A 1 186 ? -5.863 6.430 2.142 1.00 98.44 186 LEU A C 1
ATOM 1442 O O . LEU A 1 186 ? -6.601 7.374 1.861 1.00 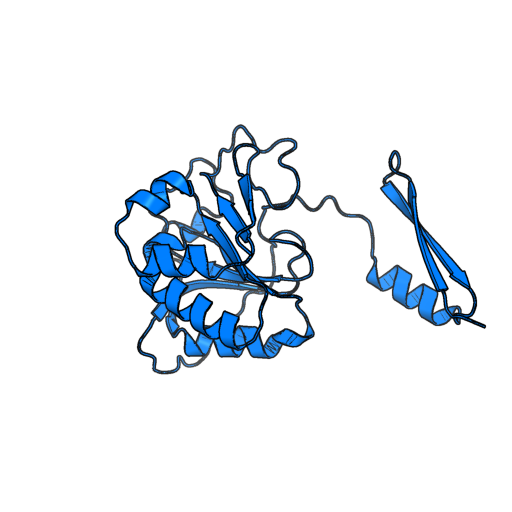98.44 186 LEU A O 1
ATOM 1446 N N . ILE A 1 187 ? -6.009 5.217 1.613 1.00 97.31 187 ILE A N 1
ATOM 1447 C CA . ILE A 1 187 ? -7.189 4.809 0.847 1.00 97.31 187 ILE A CA 1
ATOM 1448 C C . ILE A 1 187 ? -7.971 3.824 1.705 1.00 97.31 187 ILE A C 1
ATOM 1450 O O . ILE A 1 187 ? -7.507 2.712 1.955 1.00 97.31 187 ILE A O 1
ATOM 1454 N N . ASP A 1 188 ? -9.122 4.257 2.206 1.00 97.69 188 ASP A N 1
ATOM 1455 C CA . ASP A 1 188 ? -9.844 3.550 3.262 1.00 97.69 188 ASP A CA 1
ATOM 1456 C C . ASP A 1 188 ? -11.226 3.050 2.827 1.00 97.69 188 ASP A C 1
ATOM 1458 O O . ASP A 1 188 ? -11.773 3.490 1.815 1.00 97.69 188 ASP A O 1
ATOM 1462 N N . GLY A 1 189 ? -11.780 2.124 3.611 1.00 96.75 189 GLY A N 1
ATOM 1463 C CA . GLY A 1 189 ? -13.103 1.540 3.405 1.00 96.75 189 GLY A CA 1
ATOM 1464 C C . GLY A 1 189 ? -13.088 0.174 2.699 1.00 96.75 189 GLY A C 1
ATOM 1465 O O . GLY A 1 189 ? -12.226 -0.101 1.855 1.00 96.75 189 GLY A O 1
ATOM 1466 N N . PRO A 1 190 ? -14.048 -0.710 3.034 1.00 95.44 190 PRO A N 1
ATOM 1467 C CA . PRO A 1 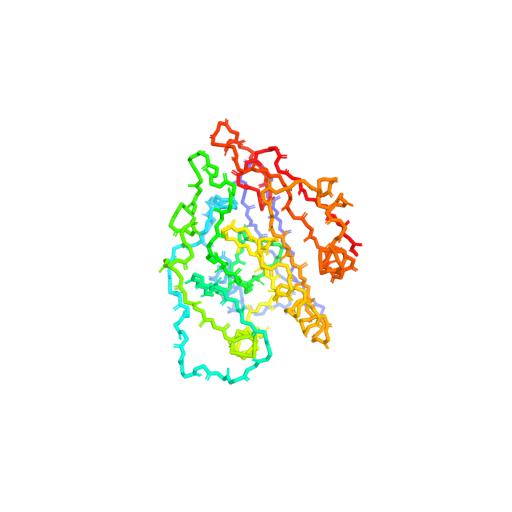190 ? -14.086 -2.065 2.504 1.00 95.44 190 PRO A CA 1
ATOM 1468 C C . PRO A 1 190 ? -14.388 -2.052 1.009 1.00 95.44 190 PRO A C 1
ATOM 1470 O O . PRO A 1 190 ? -15.091 -1.177 0.503 1.00 95.44 190 PRO A O 1
ATOM 1473 N N . PHE A 1 191 ? -13.904 -3.068 0.301 1.00 95.25 191 PHE A N 1
ATOM 1474 C CA . PHE A 1 191 ? -14.280 -3.254 -1.091 1.00 95.25 191 PHE A CA 1
ATOM 1475 C C . PHE A 1 191 ? -15.749 -3.685 -1.201 1.00 95.25 191 PHE A C 1
ATOM 1477 O O . PHE A 1 191 ? -16.165 -4.677 -0.597 1.00 95.25 191 PHE A O 1
ATOM 1484 N N . GLU A 1 192 ? -16.513 -2.987 -2.037 1.00 94.69 192 GLU A N 1
ATOM 1485 C CA . GLU A 1 192 ? -17.914 -3.292 -2.317 1.00 94.69 192 GLU A CA 1
ATOM 1486 C C . GLU A 1 192 ? -18.120 -3.585 -3.805 1.00 94.69 192 GLU A C 1
ATOM 1488 O O . GLU A 1 192 ? -18.166 -2.682 -4.639 1.00 94.69 192 GLU A O 1
ATOM 1493 N N . SER A 1 193 ? -18.312 -4.865 -4.145 1.00 91.81 193 SER A N 1
ATOM 1494 C CA . SER A 1 193 ? -18.505 -5.321 -5.534 1.00 91.81 193 SER A CA 1
ATOM 1495 C C . SER A 1 193 ? -19.696 -4.671 -6.247 1.00 91.81 193 SER A C 1
ATOM 1497 O O . SER A 1 193 ? -19.688 -4.550 -7.470 1.00 91.81 193 SER A O 1
ATOM 1499 N N . SER A 1 194 ? -20.708 -4.222 -5.501 1.00 92.56 194 SER A N 1
ATOM 1500 C CA . SER A 1 194 ? -21.858 -3.499 -6.060 1.00 92.56 194 SER A CA 1
ATOM 1501 C C . SER A 1 194 ? -21.546 -2.052 -6.471 1.00 92.56 194 SER A C 1
ATOM 1503 O O . SER A 1 194 ? -22.314 -1.456 -7.221 1.00 92.56 194 SER A O 1
ATOM 1505 N N . LEU A 1 195 ? -20.409 -1.505 -6.029 1.00 90.88 195 LEU A N 1
ATOM 1506 C CA . LEU A 1 195 ? -20.004 -0.110 -6.217 1.00 90.88 195 LEU A CA 1
ATOM 1507 C C . LEU A 1 195 ? -18.750 0.027 -7.095 1.00 90.88 195 LEU A C 1
ATOM 1509 O O . LEU A 1 195 ? -17.999 0.984 -6.946 1.00 90.88 195 LEU A O 1
ATOM 1513 N N . VAL A 1 196 ? -18.496 -0.925 -7.996 1.00 86.69 196 VAL A N 1
ATOM 1514 C CA . VAL A 1 196 ? -17.309 -0.939 -8.882 1.00 86.69 196 VAL A CA 1
ATOM 1515 C C . VAL A 1 196 ? -17.434 -0.040 -10.117 1.00 86.69 196 VAL A C 1
ATOM 1517 O O . VAL A 1 196 ? -16.486 0.086 -10.889 1.00 86.69 196 VAL A O 1
ATOM 1520 N N . ALA A 1 197 ? -18.605 0.553 -10.348 1.00 79.75 197 ALA A N 1
ATOM 1521 C CA . ALA A 1 197 ? -18.813 1.495 -11.440 1.00 79.75 197 ALA A CA 1
ATOM 1522 C C . ALA A 1 197 ? -18.356 2.900 -11.022 1.00 79.75 197 ALA A C 1
ATOM 1524 O O . ALA A 1 197 ? -18.670 3.342 -9.920 1.00 79.75 197 ALA A O 1
ATOM 1525 N N . GLU A 1 198 ? -17.636 3.590 -11.913 1.00 72.25 198 GLU A N 1
ATOM 1526 C CA . GLU A 1 198 ? -17.261 5.010 -11.763 1.00 72.25 198 GLU A CA 1
ATOM 1527 C C . GLU A 1 198 ? -16.543 5.337 -10.439 1.00 72.25 198 GLU A C 1
ATOM 1529 O O . GLU A 1 198 ? -16.703 6.409 -9.858 1.00 72.25 198 GLU A O 1
ATOM 1534 N N . THR A 1 199 ? -15.708 4.411 -9.963 1.00 78.31 199 THR A N 1
ATOM 1535 C CA . THR A 1 199 ? -15.025 4.516 -8.665 1.00 78.31 199 THR A CA 1
ATOM 1536 C C . THR A 1 199 ? -14.058 5.691 -8.585 1.00 78.31 199 THR A C 1
ATOM 1538 O O . THR A 1 199 ? -13.754 6.156 -7.494 1.00 78.31 199 THR A O 1
ATOM 1541 N N . GLY A 1 200 ? -13.591 6.220 -9.715 1.00 75.25 200 GLY A N 1
ATOM 1542 C CA . GLY A 1 200 ? -12.595 7.284 -9.763 1.00 75.25 200 GLY A CA 1
ATOM 1543 C C . GLY A 1 200 ? -11.187 6.792 -9.423 1.00 75.25 200 GLY A C 1
ATOM 1544 O O . GLY A 1 200 ? -10.897 5.596 -9.418 1.00 75.25 200 GLY A O 1
ATOM 1545 N N . GLU A 1 201 ? -10.283 7.735 -9.186 1.00 83.00 201 GLU A N 1
ATOM 1546 C CA . GLU A 1 201 ? -8.853 7.445 -9.081 1.00 83.00 201 GLU A CA 1
ATOM 1547 C C . GLU A 1 201 ? -8.532 6.514 -7.905 1.00 83.00 201 GLU A C 1
ATOM 1549 O O . GLU A 1 201 ? -8.973 6.741 -6.780 1.00 83.00 201 GLU A O 1
ATOM 1554 N N . TYR A 1 202 ? -7.748 5.469 -8.190 1.00 88.75 202 TYR A N 1
ATOM 1555 C CA . TYR A 1 202 ? -7.137 4.555 -7.214 1.00 88.75 202 TYR A CA 1
ATOM 1556 C C . TYR A 1 202 ? -8.111 3.796 -6.291 1.00 88.75 202 TYR A C 1
ATOM 1558 O O . TYR A 1 202 ? -7.699 3.224 -5.289 1.00 88.75 202 TYR A O 1
ATOM 1566 N N . ARG A 1 203 ? -9.411 3.758 -6.602 1.00 90.50 203 ARG A N 1
ATOM 1567 C CA . ARG A 1 203 ? -10.422 3.095 -5.763 1.00 90.50 203 ARG A CA 1
ATOM 1568 C C . ARG A 1 203 ? -10.970 1.846 -6.424 1.00 90.50 203 ARG A C 1
ATOM 1570 O O . ARG A 1 203 ? -11.414 1.890 -7.568 1.00 90.50 203 ARG A O 1
ATOM 1577 N N . GLY A 1 204 ? -11.009 0.753 -5.667 1.00 88.62 204 GLY A N 1
ATOM 1578 C CA . GLY A 1 204 ? -11.650 -0.489 -6.084 1.00 88.62 204 GLY A CA 1
ATOM 1579 C C . GLY A 1 204 ? -13.179 -0.402 -6.073 1.00 88.62 204 GLY A C 1
ATOM 1580 O O . GLY A 1 204 ? -13.824 -1.048 -6.898 1.00 88.62 204 GLY A O 1
ATOM 1581 N N . SER A 1 205 ? -13.754 0.419 -5.190 1.00 91.69 205 SER A N 1
ATOM 1582 C CA . SER A 1 205 ? -15.196 0.687 -5.101 1.00 91.69 205 SER A CA 1
ATOM 1583 C C . SER A 1 205 ? -15.486 2.133 -4.671 1.00 91.69 205 SER A C 1
ATOM 1585 O O . SER A 1 205 ? -14.683 2.766 -3.987 1.00 91.69 205 SER A O 1
ATOM 1587 N N . ALA A 1 206 ? -16.632 2.686 -5.083 1.00 91.81 206 ALA A N 1
ATOM 1588 C CA . ALA A 1 206 ? -16.949 4.113 -4.940 1.00 91.81 206 ALA A CA 1
ATOM 1589 C C . ALA A 1 206 ? -17.109 4.597 -3.482 1.00 91.81 206 ALA A C 1
ATOM 1591 O O . ALA A 1 206 ? -16.999 5.794 -3.220 1.00 91.81 206 ALA A O 1
ATOM 1592 N N . ASN A 1 207 ? -17.348 3.681 -2.537 1.00 93.81 207 ASN A N 1
ATOM 1593 C CA . ASN A 1 207 ? -17.398 3.960 -1.098 1.00 93.81 207 ASN A CA 1
ATOM 1594 C C . ASN A 1 207 ? -16.016 4.250 -0.488 1.00 93.81 207 ASN A C 1
ATOM 1596 O O . ASN A 1 207 ? -15.947 4.833 0.594 1.00 93.81 207 ASN A O 1
ATOM 1600 N N . GLN A 1 208 ? -14.929 3.855 -1.156 1.00 95.38 208 GLN A N 1
ATOM 1601 C CA . GLN A 1 208 ? -13.584 4.089 -0.648 1.00 95.38 208 GLN A CA 1
ATOM 1602 C C . GLN A 1 208 ? -13.223 5.578 -0.715 1.00 95.38 208 GLN A C 1
ATOM 1604 O O . GLN A 1 208 ? -13.673 6.311 -1.608 1.00 95.38 208 GLN A O 1
ATOM 1609 N N . ARG A 1 209 ? -12.400 6.047 0.226 1.00 95.75 209 ARG A N 1
ATOM 1610 C CA . ARG A 1 209 ? -12.035 7.469 0.340 1.00 95.75 209 ARG A CA 1
ATOM 1611 C C . ARG A 1 209 ? -10.530 7.651 0.245 1.00 95.75 209 ARG A C 1
ATOM 1613 O O . ARG A 1 209 ? -9.774 6.854 0.782 1.00 95.75 209 ARG A O 1
ATOM 1620 N N . LEU A 1 210 ? -10.113 8.728 -0.415 1.00 95.69 210 LEU A N 1
ATOM 1621 C CA . LEU A 1 210 ? -8.728 9.195 -0.441 1.00 95.69 210 LEU A CA 1
ATOM 1622 C C . LEU A 1 210 ? -8.567 10.238 0.666 1.00 95.69 210 LEU A C 1
ATOM 1624 O O . LEU A 1 210 ? -9.187 11.299 0.605 1.00 95.69 210 LEU A O 1
ATOM 1628 N N . ILE A 1 211 ? -7.755 9.939 1.676 1.00 97.00 211 ILE A N 1
ATOM 1629 C CA . ILE A 1 211 ? -7.559 10.788 2.853 1.00 97.00 211 ILE A CA 1
ATOM 1630 C C . ILE A 1 211 ? -6.093 11.211 2.910 1.00 97.00 211 ILE A C 1
ATOM 1632 O O . ILE A 1 211 ? -5.224 10.411 3.264 1.00 97.00 211 ILE A O 1
ATOM 1636 N N . GLN A 1 212 ? -5.822 12.467 2.550 1.00 95.50 212 GLN A N 1
ATOM 1637 C CA . GLN A 1 212 ? -4.494 13.066 2.698 1.00 95.50 212 GLN A CA 1
ATOM 1638 C C . GLN A 1 212 ? -4.125 13.171 4.181 1.00 95.50 212 GLN A C 1
ATOM 1640 O O . GLN A 1 212 ? -4.940 13.609 4.994 1.00 95.50 212 GLN A O 1
ATOM 1645 N N . GLN A 1 213 ? -2.905 12.761 4.517 1.00 90.69 213 GLN A N 1
ATOM 1646 C CA . GLN A 1 213 ? -2.359 12.823 5.877 1.00 90.69 213 GLN A CA 1
ATOM 1647 C C . GLN A 1 213 ? -1.244 13.869 6.003 1.00 90.69 213 GLN A C 1
ATOM 1649 O O . GLN A 1 213 ? -1.137 14.516 7.046 1.00 90.69 213 GLN A O 1
ATOM 1654 N N . LYS A 1 214 ? -0.436 14.052 4.951 1.00 80.31 214 LYS A N 1
ATOM 1655 C CA . LYS A 1 214 ? 0.679 15.006 4.885 1.00 80.31 214 LYS A CA 1
ATOM 1656 C C . LYS A 1 214 ? 0.659 15.809 3.591 1.00 80.31 214 LYS A C 1
ATOM 1658 O O . LYS A 1 214 ? 0.117 15.291 2.589 1.00 80.31 214 LYS A O 1
#

Sequence (214 aa):
MSNKITFILEPDSGKLTAEVSGIPADLLIDLRDDLGTSQNLNCGKPMQGQSWEPGNLKDDRYYIWLHRIYHKSVVDGPGRRSVIQVAGCSIRCPGCYVPETHDRHNGKKVSISSVLDEILSRCHENDGVTILGGEPFDQSDSVAELVLRLNKLGSHIIVYTGNTIEYLSTKDDPSVTYILSHIDLLIDGPFESSLVAETGEYRGSANQRLIQQK

Radius of gyration: 18.94 Å; chains: 1; bounding box: 40×48×55 Å

Foldseek 3Di:
DDWDWDWDQDPVVRDIDIDIDPDDPVVVVVVDVVVPDDDPQLAQQDDDDDWDDQDDADDDPDKFLFLTWDWQDPRQDHWIETETAGADAPCQDVPDSQNCRNHSVSGDIGHLVSVVVVCVVCVVVTQAYEYYHRAVVVRLVRVLVNLVVRVVVVGAYEYEHQADPVVLVVPPDPSSVSNLQRHQWYWYHHQDPVASPPCDGNDNGVPIDIDGND

Secondary structure (DSSP, 8-state):
---EEEEEE-TTT--EEEEEES--HHHHHHHHHHH-S-----TTSPPPSPPP---SPPP-S-EEEEEEEEEEESSSSSSSEEEEEE---SS--TT-S-GGGGSGGGSEEEEHHHHHHHHHHTGGG-SEEEEEES-GGGGHHHHHHHHHHHHHTT-EEEEE-SS-HHHHTTS--HHHHHHHHH-SEEEES---GGG-SS--TT-SSTT-EEEE--

pLDDT: mean 88.24, std 11.83, range [56.41, 98.75]